Protein AF-A0A656JJF5-F1 (afdb_monomer)

Organism: NCBI:txid1194405

Secondary structure (DSSP, 8-state):
-HHHHHHHHHHHHHHHHHHHHHHTT---------STT--TTTT-GGGTEEEETTTEEEE---SSTTGGGG--HHHHHHHHHHS---EEEE-GGGGGGT--B-HHHH-EEETTTTEEEEE-BTTB-HHHHHHHHHHHT-EEEEE-B--TTSPPPS-GGGTEEE-SSEEEE-GGGBS-HHHHHHHHHHHHHTT-EEEE-

Sequence (197 aa):
MAAQALSEIARDEVTQAAGRLEAEGVRVHLFDDVGENNTPDSVFPNNWFSTHPGGHVAIYSMYSPNRRRERRADVIEMLKQEYRVQDVIDYSGLEQDELFLEGTGAMVFDHMSRVAYAARSNRADPIALERFSTHFNFEPMVFDTADEKGVPIYHTNVLMCVATEFALVGFGTFTKKARAEEVRMRLIESGRDVIDL

Radius of gyration: 17.72 Å; Cα contacts (8 Å, |Δi|>4): 314; chains: 1; bounding box: 46×39×45 Å

Mean predicted aligned error: 3.3 Å

Solvent-accessible surface area (backbone atoms only — not comparable to full-atom values): 10820 Å² total; per-residue (Å²): 109,71,69,55,56,50,52,52,51,54,51,52,51,54,52,51,52,48,54,52,42,42,74,73,69,41,90,76,85,88,79,90,79,92,65,87,76,66,39,91,66,46,87,51,56,46,30,43,34,53,80,46,86,87,24,35,34,42,35,33,8,47,64,54,76,50,58,56,67,46,67,54,67,68,60,55,51,48,45,52,72,80,41,75,57,72,45,77,50,73,41,47,73,36,48,82,75,76,37,13,34,21,32,53,35,13,30,38,59,39,80,88,79,31,34,35,38,26,29,42,30,80,26,21,31,70,69,47,45,46,56,49,17,65,76,70,67,32,47,70,46,76,45,56,36,31,48,99,85,68,47,53,44,52,40,20,47,84,45,35,48,64,61,90,60,36,29,44,34,38,59,84,33,40,76,44,68,70,58,41,48,54,54,52,50,53,45,42,76,69,64,26,50,78,42,77,100

pLDDT: mean 95.94, std 3.97, range [62.28, 98.75]

Structure (mmCIF, N/CA/C/O backbone):
data_AF-A0A656JJF5-F1
#
_entry.id   AF-A0A656JJF5-F1
#
loop_
_atom_site.group_PDB
_atom_site.id
_atom_site.type_symbol
_atom_site.label_atom_id
_atom_site.label_alt_id
_atom_site.label_comp_id
_atom_site.label_asym_id
_atom_site.label_entity_id
_atom_site.label_seq_id
_atom_site.pdbx_PDB_ins_code
_atom_site.Cartn_x
_atom_site.Cartn_y
_atom_site.Cartn_z
_atom_site.occupancy
_atom_site.B_iso_or_equiv
_atom_site.auth_seq_id
_atom_site.auth_comp_id
_atom_site.auth_asym_id
_atom_site.auth_atom_id
_atom_site.pdbx_PDB_model_num
ATOM 1 N N . MET A 1 1 ? 25.378 -21.527 -4.879 1.00 62.28 1 MET A N 1
ATOM 2 C CA . MET A 1 1 ? 24.609 -22.713 -5.323 1.00 62.28 1 MET A CA 1
ATOM 3 C C . MET A 1 1 ? 23.244 -22.786 -4.643 1.00 62.28 1 MET A C 1
ATOM 5 O O . MET A 1 1 ? 22.267 -22.629 -5.351 1.00 62.28 1 MET A O 1
ATOM 9 N N . ALA A 1 2 ? 23.136 -22.899 -3.310 1.00 80.31 2 ALA A N 1
ATOM 10 C CA . ALA A 1 2 ? 21.823 -22.955 -2.635 1.00 80.31 2 ALA A CA 1
ATOM 11 C C . ALA A 1 2 ? 20.949 -21.694 -2.826 1.00 80.31 2 ALA A C 1
ATOM 13 O O . ALA A 1 2 ? 19.779 -21.809 -3.166 1.00 80.31 2 ALA A O 1
ATOM 14 N N . ALA A 1 3 ? 21.526 -20.494 -2.681 1.00 81.12 3 ALA A N 1
ATOM 15 C CA . ALA A 1 3 ? 20.788 -19.237 -2.871 1.00 81.12 3 ALA A CA 1
ATOM 16 C C . ALA A 1 3 ? 20.295 -19.033 -4.317 1.00 81.12 3 ALA A C 1
ATOM 18 O O . ALA A 1 3 ? 19.221 -18.488 -4.530 1.00 81.12 3 ALA A O 1
ATOM 19 N N . GLN A 1 4 ? 21.060 -19.508 -5.305 1.00 83.75 4 GLN A N 1
ATOM 20 C CA . GLN A 1 4 ? 20.688 -19.405 -6.717 1.00 83.75 4 GLN A CA 1
ATOM 21 C C . GLN A 1 4 ? 19.534 -20.350 -7.056 1.00 83.75 4 GLN A C 1
ATOM 23 O O . GLN A 1 4 ? 18.559 -19.915 -7.652 1.00 83.75 4 GLN A O 1
ATOM 28 N N . ALA A 1 5 ? 19.593 -21.597 -6.579 1.00 90.06 5 ALA A N 1
ATOM 29 C CA . ALA A 1 5 ? 18.484 -22.537 -6.717 1.00 90.06 5 ALA A CA 1
ATOM 30 C C . ALA A 1 5 ? 17.201 -22.017 -6.037 1.00 90.06 5 ALA A C 1
ATOM 32 O O . ALA A 1 5 ? 16.116 -22.144 -6.591 1.00 90.06 5 ALA A O 1
ATOM 33 N N . LEU A 1 6 ? 17.314 -21.378 -4.864 1.00 92.56 6 LEU A N 1
ATOM 34 C CA . LEU A 1 6 ? 16.163 -20.762 -4.195 1.00 92.56 6 LEU A CA 1
ATOM 35 C C . LEU A 1 6 ? 15.584 -19.587 -5.000 1.00 92.56 6 LEU A C 1
ATOM 37 O O . LEU A 1 6 ? 14.369 -19.453 -5.097 1.00 92.56 6 LEU A O 1
ATOM 41 N N . SER A 1 7 ? 16.444 -18.763 -5.602 1.00 89.81 7 SER A N 1
ATOM 42 C CA . SER A 1 7 ? 16.019 -17.665 -6.476 1.00 89.81 7 SER A CA 1
ATOM 43 C C . SER A 1 7 ? 15.295 -18.163 -7.729 1.00 89.81 7 SER A C 1
ATOM 45 O O . SER A 1 7 ? 14.342 -17.526 -8.168 1.00 89.81 7 SER A O 1
ATOM 47 N N . GLU A 1 8 ? 15.734 -19.283 -8.307 1.00 92.12 8 GLU A N 1
ATOM 48 C CA . GLU A 1 8 ? 15.070 -19.911 -9.455 1.00 92.12 8 GLU A CA 1
ATOM 49 C C . GLU A 1 8 ? 13.672 -20.409 -9.075 1.00 92.12 8 GLU A C 1
ATOM 51 O O . GLU A 1 8 ? 12.712 -20.095 -9.773 1.00 92.12 8 GLU A O 1
ATOM 56 N N . ILE A 1 9 ? 13.536 -21.076 -7.923 1.00 95.94 9 ILE A N 1
ATOM 57 C CA . ILE A 1 9 ? 12.234 -21.526 -7.405 1.00 95.94 9 ILE A CA 1
ATOM 58 C C . ILE A 1 9 ? 11.291 -20.336 -7.187 1.00 95.94 9 ILE A C 1
ATOM 60 O O . ILE A 1 9 ? 10.163 -20.360 -7.670 1.00 95.94 9 ILE A O 1
ATOM 64 N N . ALA A 1 10 ? 11.755 -19.272 -6.524 1.00 93.44 10 ALA A N 1
ATOM 65 C CA . ALA A 1 10 ? 10.939 -18.082 -6.274 1.00 93.44 10 ALA A CA 1
ATOM 66 C C . ALA A 1 10 ? 10.474 -17.410 -7.579 1.00 93.44 10 ALA A C 1
ATOM 68 O O . ALA A 1 10 ? 9.322 -16.991 -7.704 1.00 93.44 10 ALA A O 1
ATOM 69 N N . ARG A 1 11 ? 11.349 -17.340 -8.590 1.00 93.19 11 ARG A N 1
ATOM 70 C CA . ARG A 1 11 ? 10.986 -16.821 -9.914 1.00 93.19 11 ARG A CA 1
ATOM 71 C C . ARG A 1 11 ? 9.929 -17.699 -10.587 1.00 93.19 11 ARG A C 1
ATOM 73 O O . ARG A 1 11 ? 8.982 -17.173 -11.177 1.00 93.19 11 ARG A O 1
ATOM 80 N N . ASP A 1 12 ? 10.072 -19.016 -10.500 1.00 95.56 12 ASP A N 1
ATOM 81 C CA . ASP A 1 12 ? 9.127 -19.959 -11.094 1.00 95.56 12 ASP A CA 1
ATOM 82 C C . ASP A 1 12 ? 7.753 -19.892 -10.396 1.00 95.56 12 ASP A C 1
ATOM 84 O O . ASP A 1 12 ? 6.727 -19.998 -11.070 1.00 95.56 12 ASP A O 1
ATOM 88 N N . GLU A 1 13 ? 7.704 -19.650 -9.081 1.00 96.88 13 GLU A N 1
ATOM 89 C CA . GLU A 1 13 ? 6.462 -19.411 -8.326 1.00 96.88 13 GLU A CA 1
ATOM 90 C C . GLU A 1 13 ? 5.732 -18.147 -8.805 1.00 96.88 13 GLU A C 1
ATOM 92 O O . GLU A 1 13 ? 4.533 -18.194 -9.093 1.00 96.88 13 GLU A O 1
ATOM 97 N N . VAL A 1 14 ? 6.451 -17.029 -8.961 1.00 95.88 14 VAL A N 1
ATOM 98 C CA . VAL A 1 14 ? 5.879 -15.769 -9.472 1.00 95.88 14 VAL A CA 1
ATOM 99 C C . VAL A 1 14 ? 5.401 -15.927 -10.916 1.00 95.88 14 VAL A C 1
ATOM 101 O O . VAL A 1 14 ? 4.307 -15.477 -11.258 1.00 95.88 14 VAL A O 1
ATOM 104 N N . THR A 1 15 ? 6.176 -16.619 -11.753 1.00 96.06 15 THR A N 1
ATOM 105 C CA . THR A 1 15 ? 5.814 -16.887 -13.155 1.00 96.06 15 THR A CA 1
ATOM 106 C C . THR A 1 15 ? 4.530 -17.712 -13.248 1.00 96.06 15 THR A C 1
ATOM 108 O O . THR A 1 15 ? 3.637 -17.404 -14.036 1.00 96.06 15 THR A O 1
ATOM 111 N N . GLN A 1 16 ? 4.395 -18.738 -12.405 1.00 97.88 16 GLN A N 1
ATOM 112 C CA . GLN A 1 16 ? 3.176 -19.543 -12.334 1.00 97.88 16 GLN A CA 1
ATOM 113 C C . GLN A 1 16 ? 1.980 -18.732 -11.826 1.00 97.88 16 GLN A C 1
ATOM 115 O O . GLN A 1 16 ? 0.883 -18.863 -12.371 1.00 97.88 16 GLN A O 1
ATOM 120 N N . ALA A 1 17 ? 2.168 -17.879 -10.815 1.00 97.62 17 ALA A N 1
ATOM 121 C CA . ALA A 1 17 ? 1.111 -17.000 -10.321 1.00 97.62 17 ALA A CA 1
ATOM 122 C C . ALA A 1 17 ? 0.620 -16.031 -11.411 1.00 97.62 17 ALA A C 1
ATOM 124 O O . ALA A 1 17 ? -0.588 -15.892 -11.599 1.00 97.62 17 ALA A O 1
ATOM 125 N N . ALA A 1 18 ? 1.539 -15.432 -12.174 1.00 97.50 18 ALA A N 1
ATOM 126 C CA . ALA A 1 18 ? 1.214 -14.579 -13.313 1.00 97.50 18 ALA A CA 1
ATOM 127 C C . 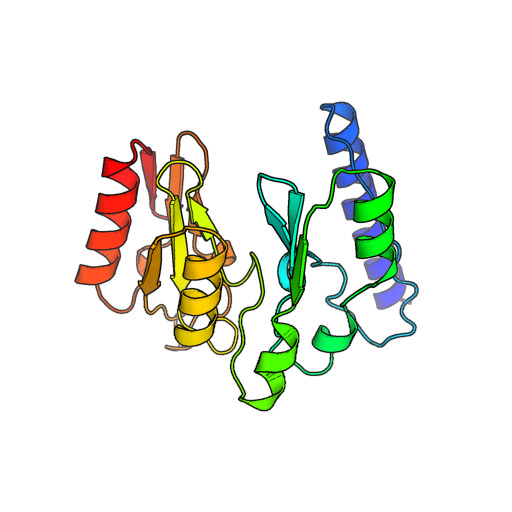ALA A 1 18 ? 0.409 -15.332 -14.381 1.00 97.50 18 ALA A C 1
ATOM 129 O O . ALA A 1 18 ? -0.679 -14.889 -14.738 1.00 97.50 18 ALA A O 1
ATOM 130 N N . GLY A 1 19 ? 0.873 -16.513 -14.805 1.00 98.31 19 GLY A N 1
ATOM 131 C CA . GLY A 1 19 ? 0.161 -17.321 -15.799 1.00 98.31 19 GLY A CA 1
ATOM 132 C C . GLY A 1 19 ? -1.242 -17.744 -15.344 1.00 98.31 19 GLY A C 1
ATOM 133 O O . GLY A 1 19 ? -2.165 -17.816 -16.154 1.00 98.31 19 GLY A O 1
ATOM 134 N N . ARG A 1 20 ? -1.445 -17.975 -14.038 1.00 98.38 20 ARG A N 1
ATOM 135 C CA . ARG A 1 20 ? -2.782 -18.238 -13.481 1.00 98.38 20 ARG A CA 1
ATOM 136 C C . ARG A 1 20 ? -3.684 -17.009 -13.531 1.00 98.38 20 ARG A C 1
ATOM 138 O O . ARG A 1 20 ? -4.844 -17.149 -13.890 1.00 98.38 20 ARG A O 1
ATOM 145 N N . LEU A 1 21 ? -3.172 -15.826 -13.194 1.00 98.31 21 LEU A N 1
ATOM 146 C CA . LEU A 1 21 ? -3.937 -14.579 -13.295 1.00 98.31 21 LEU A CA 1
ATOM 147 C C . LEU A 1 21 ? -4.334 -14.285 -14.750 1.00 98.31 21 LEU A C 1
ATOM 149 O O . LEU A 1 21 ? -5.486 -13.943 -15.014 1.00 98.31 21 LEU A O 1
ATOM 153 N N . GLU A 1 22 ? -3.416 -14.486 -15.696 1.00 98.31 22 GLU A N 1
ATOM 154 C CA . GLU A 1 22 ? -3.688 -14.335 -17.130 1.00 98.31 22 GLU A CA 1
ATOM 155 C C . GLU A 1 22 ? -4.753 -15.312 -17.633 1.00 98.31 22 GLU A C 1
ATOM 157 O O . GLU A 1 22 ? -5.632 -14.919 -18.401 1.00 98.31 22 GLU A O 1
ATOM 162 N N . ALA A 1 23 ? -4.727 -16.564 -17.164 1.00 98.31 23 ALA A N 1
ATOM 163 C CA . ALA A 1 23 ? -5.743 -17.561 -17.497 1.00 98.31 23 ALA A CA 1
ATOM 164 C C . ALA A 1 23 ? -7.153 -17.173 -17.008 1.00 98.31 23 ALA A C 1
ATOM 166 O O . ALA A 1 23 ? -8.137 -17.530 -17.653 1.00 98.31 23 ALA A O 1
ATOM 167 N N . GLU A 1 24 ? -7.250 -16.400 -15.923 1.00 98.25 24 GLU A N 1
ATOM 168 C CA . GLU A 1 24 ? -8.504 -15.824 -15.410 1.00 98.25 24 GLU A CA 1
ATOM 169 C C . GLU A 1 24 ? -8.876 -14.486 -16.091 1.00 98.25 24 GLU A C 1
ATOM 171 O O . GLU A 1 24 ? -9.819 -13.806 -15.687 1.00 98.25 24 GLU A O 1
ATOM 176 N N . GLY A 1 25 ? -8.148 -14.082 -17.140 1.00 98.06 25 GLY A N 1
ATOM 177 C CA . GLY A 1 25 ? -8.429 -12.880 -17.929 1.00 98.06 25 GLY A CA 1
ATOM 178 C C . GLY A 1 25 ? -7.832 -11.586 -17.372 1.00 98.06 25 GLY A C 1
ATOM 179 O O . GLY A 1 25 ? -8.145 -10.502 -17.874 1.00 98.06 25 GLY A O 1
ATOM 180 N N . VAL A 1 26 ? -6.964 -11.663 -16.360 1.00 98.06 26 VAL A N 1
ATOM 181 C CA . VAL A 1 26 ? -6.240 -10.498 -15.834 1.00 98.06 26 VAL A CA 1
ATOM 182 C C . VAL A 1 26 ? -5.034 -10.209 -16.724 1.00 98.06 26 VAL A C 1
ATOM 184 O O . VAL A 1 26 ? -4.172 -11.059 -16.907 1.00 98.06 26 VAL A O 1
ATOM 187 N N . ARG A 1 27 ? -4.918 -8.987 -17.255 1.00 97.31 27 ARG A N 1
ATOM 188 C CA . ARG A 1 27 ? -3.699 -8.575 -17.968 1.00 97.31 27 ARG A CA 1
ATOM 189 C C . ARG A 1 27 ? -2.557 -8.387 -16.969 1.00 97.31 27 ARG A C 1
ATOM 191 O O . ARG A 1 27 ? -2.638 -7.498 -16.122 1.00 97.31 27 ARG A O 1
ATOM 198 N N . VAL A 1 28 ? -1.498 -9.181 -17.100 1.00 97.50 28 VAL A N 1
ATOM 199 C CA . VAL A 1 28 ? -0.304 -9.102 -16.252 1.00 97.50 28 VAL A CA 1
ATOM 200 C C . VAL A 1 28 ? 0.855 -8.489 -17.038 1.00 97.50 28 VAL A C 1
ATOM 202 O O . VAL A 1 28 ? 1.035 -8.759 -18.221 1.00 97.50 28 VAL A O 1
ATOM 205 N N . HIS A 1 29 ? 1.642 -7.645 -16.371 1.00 96.50 29 HIS A N 1
ATOM 206 C CA . HIS A 1 29 ? 2.910 -7.132 -16.887 1.00 96.50 29 HIS A CA 1
ATOM 207 C C . HIS A 1 29 ? 4.018 -7.556 -15.930 1.00 96.50 29 HIS A C 1
ATOM 209 O O . HIS A 1 29 ? 4.043 -7.105 -14.784 1.00 96.50 29 HIS A O 1
ATOM 215 N N . LEU A 1 30 ? 4.907 -8.437 -16.385 1.00 94.94 30 LEU A N 1
ATOM 216 C CA . LEU A 1 30 ? 6.079 -8.861 -15.624 1.00 94.94 30 LEU A CA 1
ATOM 217 C C . LEU A 1 30 ? 7.304 -8.052 -16.043 1.00 94.94 30 LEU A C 1
ATOM 219 O O . LEU A 1 30 ? 7.554 -7.847 -17.230 1.00 94.94 30 LEU A O 1
ATOM 223 N N . PHE A 1 31 ? 8.073 -7.620 -15.048 1.00 93.69 31 PHE A N 1
ATOM 224 C CA . PHE A 1 31 ? 9.312 -6.879 -15.230 1.00 93.69 31 PHE A CA 1
ATOM 225 C C . PHE A 1 31 ? 10.432 -7.615 -14.508 1.00 93.69 31 PHE A C 1
ATOM 227 O O . PHE A 1 31 ? 10.410 -7.717 -13.282 1.00 93.69 31 PHE A O 1
ATOM 234 N N . ASP A 1 32 ? 11.423 -8.091 -15.253 1.00 90.88 32 ASP A N 1
ATOM 235 C CA . ASP A 1 32 ? 12.584 -8.744 -14.656 1.00 90.88 32 ASP A CA 1
ATOM 236 C C . ASP A 1 32 ? 13.506 -7.714 -13.987 1.00 90.88 32 ASP A C 1
ATOM 238 O O . ASP A 1 32 ? 13.774 -6.642 -14.542 1.00 90.88 32 ASP A O 1
ATOM 242 N N . ASP A 1 33 ? 14.004 -8.045 -12.794 1.00 89.44 33 ASP A N 1
ATOM 243 C CA . ASP A 1 33 ? 15.156 -7.394 -12.166 1.00 89.44 33 ASP A CA 1
ATOM 244 C C . ASP A 1 33 ? 16.356 -8.340 -12.279 1.00 89.44 33 ASP A C 1
ATOM 246 O O . ASP A 1 33 ? 16.348 -9.452 -11.752 1.00 89.44 33 ASP A O 1
ATOM 250 N N . VAL A 1 34 ? 17.391 -7.900 -12.993 1.00 84.94 34 VAL A N 1
ATOM 251 C CA . VAL A 1 34 ? 18.614 -8.682 -13.228 1.00 84.94 34 VAL A CA 1
ATOM 252 C C . VAL A 1 34 ? 19.643 -8.546 -12.094 1.00 84.94 34 VAL A C 1
ATOM 254 O O . VAL A 1 34 ? 20.734 -9.105 -12.179 1.00 84.94 34 VAL A O 1
ATOM 257 N N . GLY A 1 35 ? 19.304 -7.835 -11.011 1.00 83.94 35 GLY A N 1
ATOM 258 C CA . GLY A 1 35 ? 20.077 -7.777 -9.767 1.00 83.94 35 GLY A CA 1
ATOM 259 C C . GLY A 1 35 ? 21.178 -6.712 -9.727 1.00 83.94 35 GLY A C 1
ATOM 260 O O . GLY A 1 35 ? 21.938 -6.649 -8.761 1.00 83.94 35 GLY A O 1
ATOM 261 N N . GLU A 1 36 ? 21.269 -5.849 -10.739 1.00 84.75 36 GLU A N 1
ATOM 262 C CA . GLU A 1 36 ? 22.352 -4.862 -10.881 1.00 84.75 36 GLU A CA 1
ATOM 263 C C . GLU A 1 36 ? 22.280 -3.714 -9.855 1.00 84.75 36 GLU A C 1
ATOM 265 O O . GLU A 1 36 ? 23.302 -3.122 -9.508 1.00 84.75 36 GLU A O 1
ATOM 270 N N . ASN A 1 37 ? 21.092 -3.423 -9.314 1.00 84.69 37 ASN A N 1
ATOM 271 C CA . ASN A 1 37 ? 20.848 -2.247 -8.466 1.00 84.69 37 ASN A CA 1
ATOM 272 C C . ASN A 1 37 ? 20.925 -2.516 -6.952 1.00 84.69 37 ASN A C 1
ATOM 274 O O . ASN A 1 37 ? 20.736 -1.594 -6.141 1.00 84.69 37 ASN A O 1
ATOM 278 N N . ASN A 1 38 ? 21.229 -3.760 -6.554 1.00 89.81 38 ASN A N 1
ATOM 279 C CA . ASN A 1 38 ? 21.206 -4.214 -5.160 1.00 89.81 38 ASN A CA 1
ATOM 280 C C . ASN A 1 38 ? 19.873 -3.846 -4.471 1.00 89.81 38 ASN A C 1
ATOM 282 O O . ASN A 1 38 ? 19.840 -3.135 -3.456 1.00 89.81 38 ASN A O 1
ATOM 286 N N . THR A 1 39 ? 18.780 -4.277 -5.102 1.00 92.75 39 THR A N 1
ATOM 287 C CA . THR A 1 39 ? 17.375 -4.012 -4.757 1.00 92.75 39 THR A CA 1
ATOM 288 C C . THR A 1 39 ? 16.618 -5.332 -4.574 1.00 92.75 39 THR A C 1
ATOM 290 O O . THR A 1 39 ? 15.749 -5.652 -5.374 1.00 92.75 39 THR A O 1
ATOM 293 N N . PRO A 1 40 ? 16.946 -6.141 -3.549 1.00 91.31 40 PRO A N 1
ATOM 294 C CA . PRO A 1 40 ? 16.353 -7.473 -3.385 1.00 91.31 40 PRO A CA 1
ATOM 295 C C . PRO A 1 40 ? 14.830 -7.447 -3.166 1.00 91.31 40 PRO A C 1
ATOM 297 O O . PRO A 1 40 ? 14.162 -8.433 -3.455 1.00 91.31 40 PRO A O 1
ATOM 300 N N . ASP A 1 41 ? 14.281 -6.323 -2.691 1.00 93.69 41 ASP A N 1
ATOM 301 C CA . ASP A 1 41 ? 12.848 -6.135 -2.438 1.00 93.69 41 ASP A CA 1
ATOM 302 C C . ASP A 1 41 ? 12.096 -5.507 -3.638 1.00 93.69 41 ASP A C 1
ATOM 304 O O . ASP A 1 41 ? 10.911 -5.190 -3.524 1.00 93.69 41 ASP A O 1
ATOM 308 N N . SER A 1 42 ? 12.743 -5.350 -4.807 1.00 93.81 42 SER A N 1
ATOM 309 C CA . SER A 1 42 ? 12.131 -4.782 -6.029 1.00 93.81 42 SER A CA 1
ATOM 310 C C . SER A 1 42 ? 10.949 -5.594 -6.565 1.00 93.81 42 SER A C 1
ATOM 312 O O . SER A 1 42 ? 10.106 -5.064 -7.290 1.00 93.81 42 SER A O 1
ATOM 314 N N . VAL A 1 43 ? 10.850 -6.859 -6.151 1.00 93.69 43 VAL A N 1
ATOM 315 C CA . VAL A 1 43 ? 9.722 -7.760 -6.420 1.00 93.69 43 VAL A CA 1
ATOM 316 C C . VAL A 1 43 ? 8.404 -7.289 -5.786 1.00 93.69 43 VAL A C 1
ATOM 318 O O . VAL A 1 43 ? 7.350 -7.822 -6.126 1.00 93.69 43 VAL A O 1
ATOM 321 N N . PHE A 1 44 ? 8.436 -6.275 -4.909 1.00 95.44 44 PHE A N 1
ATOM 322 C CA . PHE A 1 44 ? 7.269 -5.641 -4.284 1.00 95.44 44 PHE A CA 1
ATOM 323 C C . PHE A 1 44 ? 7.016 -4.224 -4.840 1.00 95.44 44 PHE A C 1
ATOM 325 O O . PHE A 1 44 ? 7.186 -3.223 -4.130 1.00 95.44 44 PHE A O 1
ATOM 332 N N . PRO A 1 45 ? 6.579 -4.092 -6.112 1.00 95.62 45 PRO A N 1
ATOM 333 C CA . PRO A 1 45 ? 6.369 -2.791 -6.755 1.00 95.62 45 PRO A CA 1
ATOM 334 C C . PRO A 1 45 ? 5.311 -1.931 -6.055 1.00 95.62 45 PRO A C 1
ATOM 336 O O . PRO A 1 45 ? 5.344 -0.701 -6.113 1.00 95.62 45 PRO A O 1
ATOM 339 N N . ASN A 1 46 ? 4.394 -2.589 -5.347 1.00 96.38 46 ASN A N 1
ATOM 340 C CA . ASN A 1 46 ? 3.284 -1.991 -4.621 1.00 96.38 46 ASN A CA 1
ATOM 341 C C . ASN A 1 46 ? 3.733 -1.001 -3.528 1.00 96.38 46 ASN A C 1
ATOM 343 O O . ASN A 1 46 ? 2.939 -0.179 -3.068 1.00 96.38 46 ASN A O 1
ATOM 347 N N . ASN A 1 47 ? 4.999 -1.065 -3.103 1.00 97.31 47 ASN A N 1
ATOM 348 C CA . ASN A 1 47 ? 5.534 -0.129 -2.128 1.00 97.31 47 ASN A CA 1
ATOM 349 C C . ASN A 1 47 ? 5.968 1.211 -2.725 1.00 97.31 47 ASN A C 1
ATOM 351 O O . ASN A 1 47 ? 5.897 2.215 -2.024 1.00 97.31 47 ASN A O 1
ATOM 355 N N . TRP A 1 48 ? 6.415 1.249 -3.984 1.00 97.81 48 TRP A N 1
ATOM 356 C CA . TRP A 1 48 ? 6.998 2.465 -4.557 1.00 97.81 48 TRP A CA 1
ATOM 357 C C . TRP A 1 48 ? 6.084 3.177 -5.556 1.00 97.81 48 TRP A C 1
ATOM 359 O O . TRP A 1 48 ? 6.285 4.372 -5.780 1.00 97.81 48 TRP A O 1
ATOM 369 N N . PHE A 1 49 ? 5.050 2.518 -6.095 1.00 98.44 49 PHE A N 1
ATOM 370 C CA . PHE A 1 49 ? 3.980 3.202 -6.828 1.00 98.44 49 PHE A CA 1
ATOM 371 C C . PHE A 1 49 ? 2.601 2.560 -6.661 1.00 98.44 49 PHE A C 1
ATOM 373 O O . PHE A 1 49 ? 2.458 1.426 -6.209 1.00 98.44 49 PHE A O 1
ATOM 380 N N . SER A 1 50 ? 1.567 3.300 -7.057 1.00 98.00 50 SER A N 1
ATOM 381 C CA . SER A 1 50 ? 0.211 2.779 -7.236 1.00 98.00 50 SER A CA 1
ATOM 382 C C . SER A 1 50 ? -0.515 3.508 -8.367 1.00 98.00 50 SER A C 1
ATOM 384 O O . SER A 1 50 ? -0.104 4.589 -8.798 1.00 98.00 50 SER A O 1
ATOM 386 N N . THR A 1 51 ? -1.598 2.908 -8.860 1.00 97.12 51 THR A N 1
ATOM 387 C CA . THR A 1 51 ? -2.457 3.482 -9.904 1.00 97.12 51 THR A CA 1
ATOM 388 C C . THR A 1 51 ? -3.848 3.759 -9.345 1.00 97.12 51 THR A C 1
ATOM 390 O O . THR A 1 51 ? -4.335 3.032 -8.479 1.00 97.12 51 THR A O 1
ATOM 393 N N . HIS A 1 52 ? -4.483 4.827 -9.826 1.00 96.38 52 HIS A N 1
ATOM 394 C CA . HIS A 1 52 ? -5.761 5.325 -9.319 1.00 96.38 52 HIS A CA 1
ATOM 395 C C . HIS A 1 52 ? -6.733 5.669 -10.457 1.00 96.38 52 HIS A C 1
ATOM 397 O O . HIS A 1 52 ? -6.298 5.981 -11.575 1.00 96.38 52 HIS A O 1
ATOM 403 N N . PRO A 1 53 ? -8.057 5.649 -10.191 1.00 93.56 53 PRO A N 1
ATOM 404 C CA . PRO A 1 53 ? -9.073 6.042 -11.167 1.00 93.56 53 PRO A CA 1
ATOM 405 C C . PRO A 1 53 ? -8.791 7.416 -11.777 1.00 93.56 53 PRO A C 1
ATOM 407 O O . PRO A 1 53 ? -8.260 8.290 -11.104 1.00 93.56 53 PRO A O 1
ATOM 410 N N . GLY A 1 54 ? -9.165 7.620 -13.041 1.00 93.31 54 GLY A N 1
ATOM 411 C CA . GLY A 1 54 ? -8.890 8.875 -13.755 1.00 93.31 54 GLY A CA 1
ATOM 412 C C . GLY A 1 54 ? -7.505 8.943 -14.406 1.00 93.31 54 GLY A C 1
ATOM 413 O O . GLY A 1 54 ? -7.205 9.928 -15.070 1.00 93.31 54 GLY A O 1
ATOM 414 N N . GLY A 1 55 ? -6.693 7.885 -14.289 1.00 96.44 55 GLY A N 1
ATOM 415 C CA . GLY A 1 55 ? -5.369 7.824 -14.909 1.00 96.44 55 GLY A CA 1
ATOM 416 C C . GLY A 1 55 ? -4.279 8.470 -14.060 1.00 96.44 55 GLY A C 1
ATOM 417 O O . GLY A 1 55 ? -3.305 8.977 -14.609 1.00 96.44 55 GLY A O 1
ATOM 418 N N . HIS A 1 56 ? -4.439 8.492 -12.739 1.00 97.62 56 HIS A N 1
ATOM 419 C CA . HIS A 1 56 ? -3.435 9.053 -11.841 1.00 97.62 56 HIS A CA 1
ATOM 420 C C . HIS A 1 56 ? -2.484 7.961 -11.351 1.00 97.62 56 HIS A C 1
ATOM 422 O O . HIS A 1 56 ? -2.912 6.867 -10.980 1.00 97.62 56 HIS A O 1
ATOM 428 N N . VAL A 1 57 ? -1.194 8.271 -11.320 1.00 98.50 57 VAL A N 1
ATOM 429 C CA . VAL A 1 57 ? -0.151 7.412 -10.755 1.00 98.50 57 VAL A CA 1
ATOM 430 C C . VAL A 1 57 ? 0.490 8.140 -9.582 1.00 98.50 57 VAL A C 1
ATOM 432 O O . VAL A 1 57 ? 0.805 9.321 -9.691 1.00 98.50 57 VAL A O 1
ATOM 435 N N . ALA A 1 58 ? 0.688 7.447 -8.464 1.00 98.50 58 ALA A N 1
ATOM 436 C CA . ALA A 1 58 ? 1.446 7.961 -7.327 1.00 98.50 58 ALA A CA 1
ATOM 437 C C . ALA A 1 58 ? 2.801 7.258 -7.258 1.00 98.50 58 ALA A C 1
ATOM 439 O O . ALA A 1 58 ? 2.835 6.032 -7.320 1.00 98.50 58 ALA A O 1
ATOM 440 N N . ILE A 1 59 ? 3.888 8.011 -7.089 1.00 98.75 59 ILE A N 1
ATOM 441 C CA . ILE A 1 59 ? 5.222 7.495 -6.747 1.00 98.75 59 ILE A CA 1
ATOM 442 C C . ILE A 1 59 ? 5.519 7.877 -5.301 1.00 98.75 59 ILE A C 1
ATOM 444 O O . ILE A 1 59 ? 5.255 9.001 -4.884 1.00 98.75 59 ILE A O 1
ATOM 448 N N . TYR A 1 60 ? 6.057 6.945 -4.527 1.00 98.62 60 TYR A N 1
ATOM 449 C CA . TYR A 1 60 ? 6.098 7.034 -3.073 1.00 98.62 60 TYR A CA 1
ATOM 450 C C . TYR A 1 60 ? 7.498 7.273 -2.498 1.00 98.62 60 TYR A C 1
ATOM 452 O O . TYR A 1 60 ? 8.507 6.828 -3.060 1.00 98.62 60 TYR A O 1
ATOM 460 N N . SER A 1 61 ? 7.547 7.951 -1.345 1.00 98.44 61 SER A N 1
ATOM 461 C CA . SER A 1 61 ? 8.753 8.086 -0.527 1.00 98.44 61 SER A CA 1
ATOM 462 C C . SER A 1 61 ? 9.021 6.810 0.271 1.00 98.44 61 SER A C 1
ATOM 464 O O . SER A 1 61 ? 8.152 6.308 0.985 1.00 98.44 61 SER A O 1
ATOM 466 N N . MET A 1 62 ? 10.251 6.302 0.174 1.00 97.94 62 MET A N 1
ATOM 467 C CA . MET A 1 62 ? 10.664 5.024 0.760 1.00 97.94 62 MET A CA 1
ATOM 468 C C . MET A 1 62 ? 11.645 5.248 1.911 1.00 97.94 62 MET A C 1
ATOM 470 O O . MET A 1 62 ? 12.665 5.927 1.750 1.00 97.94 62 MET A O 1
ATOM 474 N N . TYR A 1 63 ? 11.379 4.642 3.070 1.00 97.75 63 TYR A N 1
ATOM 475 C CA . TYR A 1 63 ? 12.209 4.830 4.269 1.00 97.75 63 TYR A CA 1
ATOM 476 C C . TYR A 1 63 ? 13.631 4.308 4.044 1.00 97.75 63 TYR A C 1
ATOM 478 O O . TYR A 1 63 ? 14.612 5.041 4.187 1.00 97.75 63 TYR A O 1
ATOM 486 N N . SER A 1 64 ? 13.744 3.050 3.613 1.00 96.25 64 SER A N 1
ATOM 487 C CA . SER A 1 64 ? 15.032 2.390 3.405 1.00 96.25 64 SER A CA 1
ATOM 488 C C . SER A 1 64 ? 15.759 2.910 2.156 1.00 96.25 64 SER A C 1
ATOM 490 O O . SER A 1 64 ? 15.200 2.843 1.059 1.00 96.25 64 SER A O 1
ATOM 492 N N . PRO A 1 65 ? 17.036 3.327 2.266 1.00 95.31 65 PRO A N 1
ATOM 493 C CA . PRO A 1 65 ? 17.790 3.859 1.130 1.00 95.31 65 PRO A CA 1
ATOM 494 C C . PRO A 1 65 ? 17.976 2.894 -0.048 1.00 95.31 65 PRO A C 1
ATOM 496 O O . PRO A 1 65 ? 18.044 3.342 -1.189 1.00 95.31 65 PRO A O 1
ATOM 499 N N . ASN A 1 66 ? 18.073 1.579 0.193 1.00 94.62 66 ASN A N 1
ATOM 500 C CA . ASN A 1 66 ? 18.147 0.597 -0.895 1.00 94.62 66 ASN A CA 1
ATOM 501 C C . ASN A 1 66 ? 16.845 0.552 -1.696 1.00 94.62 66 ASN A C 1
ATOM 503 O O . ASN A 1 66 ? 16.896 0.542 -2.922 1.00 94.62 66 ASN A O 1
ATOM 507 N N . ARG A 1 67 ? 15.701 0.633 -1.011 1.00 96.06 67 ARG A N 1
ATOM 508 C CA . ARG A 1 67 ? 14.383 0.560 -1.639 1.00 96.06 67 ARG A CA 1
ATOM 509 C C . ARG A 1 67 ? 14.041 1.763 -2.511 1.00 96.06 67 ARG A C 1
ATOM 511 O O . ARG A 1 67 ? 13.302 1.647 -3.477 1.00 96.06 67 ARG A O 1
ATOM 518 N N . ARG A 1 68 ? 14.655 2.919 -2.254 1.00 96.50 68 ARG A N 1
ATOM 519 C CA . ARG A 1 68 ? 14.539 4.111 -3.117 1.00 96.50 68 ARG A CA 1
ATOM 520 C C . ARG A 1 68 ? 15.013 3.855 -4.552 1.00 96.50 68 ARG A C 1
ATOM 522 O O . ARG A 1 68 ? 14.521 4.498 -5.475 1.00 96.50 68 ARG A O 1
ATOM 529 N N . ARG A 1 69 ? 15.950 2.914 -4.740 1.00 95.38 69 ARG A N 1
ATOM 530 C CA . ARG A 1 69 ? 16.463 2.502 -6.058 1.00 95.38 69 ARG A CA 1
ATOM 531 C C . ARG A 1 69 ? 15.551 1.511 -6.789 1.00 95.38 69 ARG A C 1
ATOM 533 O O . ARG A 1 69 ? 15.815 1.219 -7.945 1.00 95.38 69 ARG A O 1
ATOM 540 N N . GLU A 1 70 ? 14.493 1.011 -6.145 1.00 96.31 70 GLU A N 1
ATOM 541 C CA . GLU A 1 70 ? 13.507 0.112 -6.773 1.00 96.31 70 GLU A CA 1
ATOM 542 C C . GLU A 1 70 ? 12.590 0.849 -7.755 1.00 96.31 70 GLU A C 1
ATOM 544 O O . GLU A 1 70 ? 11.958 0.215 -8.598 1.00 96.31 70 GLU A O 1
ATOM 549 N N . ARG A 1 71 ? 12.507 2.184 -7.658 1.00 96.31 71 ARG A N 1
ATOM 550 C CA . ARG A 1 71 ? 11.683 3.004 -8.548 1.00 96.31 71 ARG A CA 1
ATOM 551 C C . ARG A 1 71 ? 12.168 2.881 -9.986 1.00 96.31 71 ARG A C 1
ATOM 553 O O . ARG A 1 71 ? 13.290 3.264 -10.316 1.00 96.31 71 ARG A O 1
ATOM 560 N N . ARG A 1 72 ? 11.282 2.387 -10.846 1.00 95.81 72 ARG A N 1
ATOM 561 C CA . ARG A 1 72 ? 11.578 2.046 -12.236 1.00 95.81 72 ARG A CA 1
ATOM 562 C C . ARG A 1 72 ? 10.839 2.960 -13.201 1.00 95.81 72 ARG A C 1
ATOM 564 O O . ARG A 1 72 ? 9.618 2.901 -13.324 1.00 95.81 72 ARG A O 1
ATOM 571 N N . ALA A 1 73 ? 11.593 3.810 -13.896 1.00 95.75 73 ALA A N 1
ATOM 572 C CA . ALA A 1 73 ? 11.032 4.740 -14.873 1.00 95.75 73 ALA A CA 1
ATOM 573 C C . ALA A 1 73 ? 10.401 4.011 -16.069 1.00 95.75 73 ALA A C 1
ATOM 575 O O . ALA A 1 73 ? 9.364 4.438 -16.561 1.00 95.75 73 ALA A O 1
ATOM 576 N N . ASP A 1 74 ? 10.975 2.887 -16.495 1.00 96.62 74 ASP A N 1
ATOM 577 C CA . ASP A 1 74 ? 10.463 2.076 -17.602 1.00 96.62 74 ASP A CA 1
ATOM 578 C C . ASP A 1 74 ? 9.065 1.501 -17.322 1.00 96.62 74 ASP A C 1
ATOM 580 O O . ASP A 1 74 ? 8.231 1.463 -18.225 1.00 96.62 74 ASP A O 1
ATOM 584 N N . VAL A 1 75 ? 8.760 1.157 -16.066 1.00 97.31 75 VAL A N 1
ATOM 585 C CA . VAL A 1 75 ? 7.404 0.758 -15.646 1.00 97.31 75 VAL A CA 1
ATOM 586 C C . VAL A 1 75 ? 6.420 1.919 -15.820 1.00 97.31 75 VAL A C 1
ATOM 588 O O . VAL A 1 75 ? 5.328 1.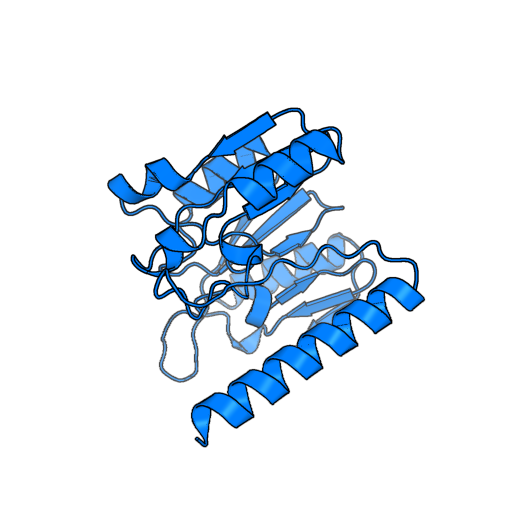733 -16.355 1.00 97.31 75 VAL A O 1
ATOM 591 N N . ILE A 1 76 ? 6.802 3.132 -15.412 1.00 98.06 76 ILE A N 1
ATOM 592 C CA . ILE A 1 76 ? 5.947 4.321 -15.535 1.00 98.06 76 ILE A CA 1
ATOM 593 C C . ILE A 1 76 ? 5.757 4.726 -17.003 1.00 98.06 76 ILE A C 1
ATOM 595 O O . ILE A 1 76 ? 4.651 5.096 -17.398 1.00 98.06 76 ILE A O 1
ATOM 599 N N . GLU A 1 77 ? 6.800 4.629 -17.826 1.00 97.94 77 GLU A N 1
ATOM 600 C CA . GLU A 1 77 ? 6.702 4.899 -19.262 1.00 97.94 77 GLU A CA 1
ATOM 601 C C . GLU A 1 77 ? 5.830 3.865 -19.983 1.00 97.94 77 GLU A C 1
ATOM 603 O O . GLU A 1 77 ? 4.999 4.255 -20.802 1.00 97.94 77 GLU A O 1
ATOM 608 N N . MET A 1 78 ? 5.924 2.579 -19.624 1.00 98.00 78 MET A N 1
ATOM 609 C CA . MET A 1 78 ? 4.991 1.557 -20.114 1.00 98.00 78 MET A CA 1
ATOM 610 C C . MET A 1 78 ? 3.549 1.936 -19.768 1.00 98.00 78 MET A C 1
ATOM 612 O O . MET A 1 78 ? 2.692 1.948 -20.651 1.00 98.00 78 MET A O 1
ATOM 616 N N . LEU A 1 79 ? 3.277 2.327 -18.514 1.00 97.88 79 LEU A N 1
ATOM 617 C CA . LEU A 1 79 ? 1.930 2.729 -18.103 1.00 97.88 79 LEU A CA 1
ATOM 618 C C . LEU A 1 79 ? 1.396 3.897 -18.942 1.00 97.88 79 LEU A C 1
ATOM 620 O O . LEU A 1 79 ? 0.233 3.874 -19.333 1.00 97.88 79 LEU A O 1
ATOM 624 N N . LYS A 1 80 ? 2.232 4.894 -19.255 1.00 97.50 80 LYS A N 1
ATOM 625 C CA . LYS A 1 80 ? 1.854 6.034 -20.110 1.00 97.50 80 LYS A CA 1
ATOM 626 C C . LYS A 1 80 ? 1.582 5.640 -21.564 1.00 97.50 80 LYS A C 1
ATOM 628 O O . LYS A 1 80 ? 0.780 6.300 -22.219 1.00 97.50 80 LYS A O 1
ATOM 633 N N . GLN A 1 81 ? 2.276 4.628 -22.080 1.00 97.44 81 GLN A N 1
ATOM 634 C CA . GLN A 1 81 ? 2.139 4.169 -23.465 1.00 97.44 81 GLN A CA 1
ATOM 635 C C . GLN A 1 81 ? 0.924 3.253 -23.648 1.00 97.44 81 GLN A C 1
ATOM 637 O O . GLN A 1 81 ? 0.170 3.412 -24.605 1.00 97.44 81 GLN A O 1
ATOM 642 N N . GLU A 1 82 ? 0.725 2.314 -22.723 1.00 97.25 82 GLU A N 1
ATOM 643 C CA . GLU A 1 82 ? -0.314 1.280 -22.806 1.00 97.25 82 GLU A CA 1
ATOM 644 C C . GLU A 1 82 ? -1.657 1.729 -22.214 1.00 97.25 82 GLU A C 1
ATOM 646 O O . GLU A 1 82 ? -2.711 1.203 -22.580 1.00 97.25 82 GLU A O 1
ATOM 651 N N . TYR A 1 83 ? -1.641 2.701 -21.298 1.00 96.81 83 TYR A N 1
ATOM 652 C CA . TYR A 1 83 ? -2.824 3.182 -20.594 1.00 96.81 83 TYR A CA 1
ATOM 653 C C . TYR A 1 83 ? -2.943 4.702 -20.660 1.00 96.81 83 TYR A C 1
ATOM 655 O O . TYR A 1 83 ? -1.992 5.443 -20.899 1.00 96.81 83 TYR A O 1
ATOM 663 N N . ARG A 1 84 ? -4.151 5.199 -20.391 1.00 95.25 84 ARG A N 1
ATOM 664 C CA . ARG A 1 84 ? -4.407 6.636 -20.313 1.00 95.25 84 ARG A CA 1
ATOM 665 C C . ARG A 1 84 ? -3.958 7.187 -18.958 1.00 95.25 84 ARG A C 1
ATOM 667 O O . ARG A 1 84 ? -4.783 7.403 -18.074 1.00 95.25 84 ARG A O 1
ATOM 674 N N . VAL A 1 85 ? -2.661 7.439 -18.813 1.00 97.75 85 VAL A N 1
ATOM 675 C CA . VAL A 1 85 ? -2.117 8.201 -17.680 1.00 97.75 85 VAL A CA 1
ATOM 676 C C . VAL A 1 85 ? -2.368 9.691 -17.921 1.00 97.75 85 VAL A C 1
ATOM 678 O O . VAL A 1 85 ? -2.082 10.219 -18.993 1.00 97.75 85 VAL A O 1
ATOM 681 N N . GLN A 1 86 ? -2.988 10.363 -16.958 1.00 97.31 86 GLN A N 1
ATOM 682 C CA . GLN A 1 86 ? -3.253 11.803 -16.971 1.00 97.31 86 GLN A CA 1
ATOM 683 C C . GLN A 1 86 ? -2.241 12.566 -16.127 1.00 97.31 86 GLN A C 1
ATOM 685 O O . GLN A 1 86 ? -1.811 13.637 -16.540 1.00 97.31 86 GLN A O 1
ATOM 690 N N . ASP A 1 87 ? -1.860 12.016 -14.974 1.00 97.25 87 ASP A N 1
ATOM 691 C CA . ASP A 1 87 ? -0.927 12.672 -14.064 1.00 97.25 87 ASP A CA 1
ATOM 692 C C . ASP A 1 87 ? -0.072 11.656 -13.303 1.00 97.25 87 ASP A C 1
ATOM 694 O O . ASP A 1 87 ? -0.518 10.542 -13.009 1.00 97.25 87 ASP A O 1
ATOM 698 N N . VAL A 1 88 ? 1.154 12.060 -12.979 1.00 98.25 88 VAL A N 1
ATOM 699 C CA . VAL A 1 88 ? 2.088 11.307 -12.142 1.00 98.25 88 VAL A CA 1
ATOM 700 C C . VAL A 1 88 ? 2.496 12.206 -10.984 1.00 98.25 88 VAL A C 1
ATOM 702 O O . VAL A 1 88 ? 3.240 13.167 -11.161 1.00 98.25 88 VAL A O 1
ATOM 705 N N . ILE A 1 89 ? 2.018 11.871 -9.791 1.00 98.31 89 ILE A N 1
ATOM 706 C CA . ILE A 1 89 ? 2.286 12.618 -8.566 1.00 98.31 89 ILE A CA 1
ATOM 707 C C . ILE A 1 89 ? 3.431 11.928 -7.831 1.00 98.31 89 ILE A C 1
ATOM 709 O O . ILE A 1 89 ? 3.291 10.794 -7.371 1.00 98.31 89 ILE A O 1
ATOM 713 N N . ASP A 1 90 ? 4.565 12.613 -7.721 1.00 98.38 90 ASP A N 1
ATOM 714 C CA . ASP A 1 90 ? 5.778 12.071 -7.113 1.00 98.38 90 ASP A CA 1
ATOM 715 C C . ASP A 1 90 ? 5.997 12.615 -5.694 1.00 98.38 90 ASP A C 1
ATOM 717 O O . ASP A 1 90 ? 6.294 13.793 -5.488 1.00 98.38 90 ASP A O 1
ATOM 721 N N . TYR A 1 91 ? 5.857 11.734 -4.703 1.00 98.31 91 TYR A N 1
ATOM 722 C CA . TYR A 1 91 ? 6.106 12.010 -3.291 1.00 98.31 91 TYR A CA 1
ATOM 723 C C . TYR A 1 91 ? 7.537 11.675 -2.856 1.00 98.31 91 TYR A C 1
ATOM 725 O O . TYR A 1 91 ? 7.873 11.912 -1.699 1.00 98.31 91 TYR A O 1
ATOM 733 N N . SER A 1 92 ? 8.407 11.159 -3.729 1.00 97.88 92 SER A N 1
ATOM 734 C CA . SER A 1 92 ? 9.789 10.810 -3.362 1.00 97.88 92 SER A CA 1
ATOM 735 C C . SER A 1 92 ? 10.593 12.006 -2.838 1.00 97.88 92 SER A C 1
ATOM 737 O O . SER A 1 92 ? 11.487 11.832 -2.014 1.00 97.88 92 SER A O 1
ATOM 739 N N . GLY A 1 93 ? 10.221 13.236 -3.210 1.00 97.44 93 GLY A N 1
ATOM 740 C CA . GLY A 1 93 ? 10.805 14.460 -2.652 1.00 97.44 93 GLY A CA 1
ATOM 741 C C . GLY A 1 93 ? 10.639 14.604 -1.131 1.00 97.44 93 GLY A C 1
ATOM 742 O O . GLY A 1 93 ? 11.479 15.232 -0.492 1.00 97.44 93 GLY A O 1
ATOM 743 N N . LEU A 1 94 ? 9.620 13.968 -0.536 1.00 97.88 94 LEU A N 1
ATOM 744 C CA . LEU A 1 94 ? 9.385 13.960 0.914 1.00 97.88 94 LEU A CA 1
ATOM 745 C C . LEU A 1 94 ? 10.491 13.247 1.708 1.00 97.88 94 LEU A C 1
ATOM 747 O O . LEU A 1 94 ? 10.628 13.465 2.909 1.00 97.88 94 LEU A O 1
ATOM 751 N N . GLU A 1 95 ? 11.308 12.421 1.047 1.00 98.06 95 GLU A N 1
ATOM 752 C CA . GLU A 1 95 ? 12.418 11.699 1.679 1.00 98.06 95 GLU A CA 1
ATOM 753 C C . GLU A 1 95 ? 13.474 12.638 2.281 1.00 98.06 95 GLU A C 1
ATOM 755 O O . GLU A 1 95 ? 14.196 12.219 3.184 1.00 98.06 95 GLU A O 1
ATOM 760 N N . GLN A 1 96 ? 13.570 13.884 1.793 1.00 96.88 96 GLN A N 1
ATOM 761 C CA . GLN A 1 96 ? 14.488 14.904 2.321 1.00 96.88 96 GLN A CA 1
ATOM 762 C C . GLN A 1 96 ? 14.041 15.460 3.679 1.00 96.88 96 GLN A C 1
ATOM 764 O O . GLN A 1 96 ? 14.880 15.896 4.461 1.00 96.88 96 GLN A O 1
ATOM 769 N N . ASP A 1 97 ? 12.739 15.396 3.960 1.00 97.50 97 ASP A N 1
ATOM 770 C CA . ASP A 1 97 ? 12.128 15.832 5.219 1.00 97.50 97 ASP A CA 1
ATOM 771 C C . ASP A 1 97 ? 11.876 14.650 6.177 1.00 97.50 97 ASP A C 1
ATOM 773 O O . ASP A 1 97 ? 11.167 14.793 7.168 1.00 97.50 97 ASP A O 1
ATOM 777 N N . GLU A 1 98 ? 12.416 13.465 5.863 1.00 97.62 98 GLU A N 1
ATOM 778 C CA . GLU A 1 98 ? 12.194 12.210 6.599 1.00 97.62 98 GLU A CA 1
ATOM 779 C C . GLU A 1 98 ? 10.712 11.789 6.709 1.00 97.62 98 GLU A C 1
ATOM 781 O O . GLU A 1 98 ? 10.314 11.096 7.646 1.00 97.62 98 GLU A O 1
ATOM 786 N N . LEU A 1 99 ? 9.892 12.161 5.718 1.00 98.12 99 LEU A N 1
ATOM 787 C CA . LEU A 1 99 ? 8.479 11.787 5.630 1.00 98.12 99 LEU A CA 1
ATOM 788 C C . LEU A 1 99 ? 8.284 10.644 4.619 1.00 98.12 99 LEU A C 1
ATOM 790 O O . LEU A 1 99 ? 8.527 10.793 3.416 1.00 98.12 99 LEU A O 1
ATOM 794 N N . PHE A 1 100 ? 7.804 9.494 5.094 1.00 98.38 100 PHE A N 1
ATOM 795 C CA . PHE A 1 100 ? 7.751 8.251 4.312 1.00 98.38 100 PHE A CA 1
ATOM 796 C C . PHE A 1 100 ? 6.333 7.699 4.181 1.00 98.38 100 PHE A C 1
ATOM 798 O O . PHE A 1 100 ? 5.562 7.733 5.136 1.00 98.38 100 PHE A O 1
ATOM 805 N N . LEU A 1 101 ? 5.994 7.156 3.011 1.00 98.38 101 LEU A N 1
ATOM 806 C CA . LEU A 1 101 ? 4.701 6.522 2.758 1.00 98.38 101 LEU A CA 1
ATOM 807 C C . LEU A 1 101 ? 4.858 5.420 1.711 1.00 98.38 101 LEU A C 1
ATOM 809 O O . LEU A 1 101 ? 4.725 5.695 0.529 1.00 98.38 101 LEU A O 1
ATOM 813 N N . GLU A 1 102 ? 5.115 4.178 2.122 1.00 98.00 102 GLU A N 1
ATOM 814 C CA . GLU A 1 102 ? 5.456 3.060 1.219 1.00 98.00 102 GLU A CA 1
ATOM 815 C C . GLU A 1 102 ? 4.246 2.398 0.544 1.00 98.00 102 GLU A C 1
ATOM 817 O O . GLU A 1 102 ? 3.977 1.196 0.706 1.00 98.00 102 GLU A O 1
ATOM 822 N N . GLY A 1 103 ? 3.512 3.206 -0.217 1.00 97.19 103 GLY A N 1
ATOM 823 C CA . GLY A 1 103 ? 2.461 2.776 -1.127 1.00 97.19 103 GLY A CA 1
ATOM 824 C C . GLY A 1 103 ? 1.398 1.898 -0.485 1.00 97.19 103 GLY A C 1
ATOM 825 O O . GLY A 1 103 ? 0.985 2.121 0.653 1.00 97.19 103 GLY A O 1
ATOM 826 N N . THR A 1 104 ? 0.940 0.887 -1.219 1.00 96.50 104 THR A N 1
ATOM 827 C CA . THR A 1 104 ? -0.111 -0.026 -0.742 1.00 96.50 104 THR A CA 1
ATOM 828 C C . THR A 1 104 ? 0.411 -1.108 0.202 1.00 96.50 104 THR A C 1
ATOM 830 O O . THR A 1 104 ? -0.354 -1.944 0.667 1.00 96.50 104 THR A O 1
ATOM 833 N N . GLY A 1 105 ? 1.711 -1.106 0.520 1.00 95.81 105 GLY A N 1
ATOM 834 C CA . GLY A 1 105 ? 2.196 -1.801 1.713 1.00 95.81 105 GLY A CA 1
ATOM 835 C C . GLY A 1 105 ? 1.820 -1.033 2.975 1.00 95.81 105 GLY A C 1
ATOM 836 O O . GLY A 1 105 ? 1.244 -1.579 3.910 1.00 95.81 105 GLY A O 1
ATOM 837 N N . ALA A 1 106 ? 2.085 0.272 2.979 1.00 97.19 106 ALA A N 1
ATOM 838 C CA . ALA A 1 106 ? 1.772 1.169 4.088 1.00 97.19 106 ALA A CA 1
ATOM 839 C C . ALA A 1 106 ? 0.281 1.541 4.189 1.00 97.19 106 ALA A C 1
ATOM 841 O O . ALA A 1 106 ? -0.175 1.915 5.268 1.00 97.19 106 ALA A O 1
ATOM 842 N N . MET A 1 107 ? -0.484 1.422 3.102 1.00 97.81 107 MET A N 1
ATOM 843 C CA . MET A 1 107 ? -1.892 1.824 3.031 1.00 97.81 107 MET A CA 1
ATOM 844 C C . MET A 1 107 ? -2.792 0.705 2.516 1.00 97.81 107 MET A C 1
ATOM 846 O O . MET A 1 107 ? -2.449 0.022 1.555 1.00 97.81 107 MET A O 1
ATOM 850 N N . VAL A 1 108 ? -3.990 0.592 3.084 1.00 98.25 108 VAL A N 1
ATOM 851 C CA . VAL A 1 108 ? -5.077 -0.232 2.540 1.00 98.25 108 VAL A CA 1
ATOM 852 C C . VAL A 1 108 ? -6.255 0.675 2.202 1.00 98.25 108 VAL A C 1
ATOM 854 O O . VAL A 1 108 ? -6.686 1.479 3.028 1.00 98.25 108 VAL A O 1
ATOM 857 N N . PHE A 1 109 ? -6.769 0.568 0.978 1.00 97.38 109 PHE A N 1
ATOM 858 C CA . PHE A 1 109 ? -7.857 1.416 0.500 1.00 97.38 109 PHE A CA 1
ATOM 859 C C . PHE A 1 109 ? -9.202 0.704 0.601 1.00 97.38 109 PHE A C 1
ATOM 861 O O . PHE A 1 109 ? -9.386 -0.378 0.050 1.00 97.38 109 PHE A O 1
ATOM 868 N N 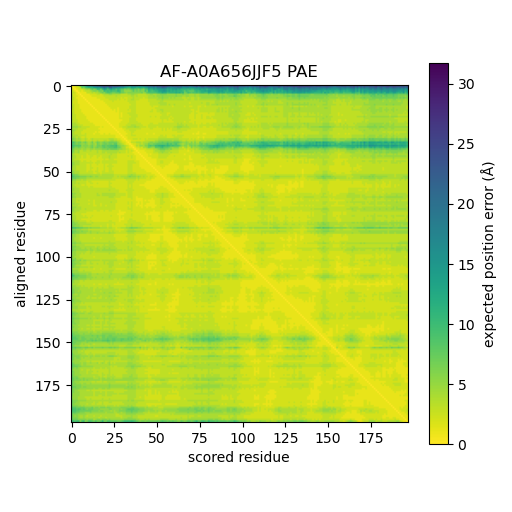. ASP A 1 110 ? -10.179 1.369 1.209 1.00 96.75 110 ASP A N 1
ATOM 869 C CA . ASP A 1 110 ? -11.583 1.116 0.914 1.00 96.75 110 ASP A CA 1
ATOM 870 C C . ASP A 1 110 ? -12.007 2.063 -0.213 1.00 96.75 110 ASP A C 1
ATOM 872 O O . ASP A 1 110 ? -12.307 3.243 -0.008 1.00 96.75 110 ASP A O 1
ATOM 876 N N . HIS A 1 111 ? -12.019 1.538 -1.436 1.00 93.12 111 HIS A N 1
ATOM 877 C CA . HIS A 1 111 ? -12.363 2.319 -2.621 1.00 93.12 111 HIS A CA 1
ATOM 878 C C . HIS A 1 111 ? -13.828 2.777 -2.656 1.00 93.12 111 HIS A C 1
ATOM 880 O O . HIS A 1 111 ? -14.108 3.800 -3.282 1.00 93.12 111 HIS A O 1
ATOM 886 N N . MET A 1 112 ? -14.751 2.058 -2.005 1.00 90.94 112 MET A N 1
ATOM 887 C CA . MET A 1 112 ? -16.177 2.407 -2.025 1.00 90.94 112 MET A CA 1
ATOM 888 C C . MET A 1 112 ? -16.499 3.496 -1.005 1.00 90.94 112 MET A C 1
ATOM 890 O O . MET A 1 112 ? -17.214 4.437 -1.337 1.00 90.94 112 MET A O 1
ATOM 894 N N . SER A 1 113 ? -15.963 3.391 0.216 1.00 94.38 113 SER A N 1
ATOM 895 C CA . SER A 1 113 ? -16.161 4.406 1.263 1.00 94.38 113 SER A CA 1
ATOM 896 C C . SER A 1 113 ? -15.148 5.549 1.195 1.00 94.38 113 SER A C 1
ATOM 898 O O . SER A 1 113 ? -15.282 6.529 1.922 1.00 94.38 113 SER A O 1
ATOM 900 N N . ARG A 1 114 ? -14.166 5.449 0.286 1.00 95.94 114 ARG A N 1
ATOM 901 C CA . ARG A 1 114 ? -13.103 6.438 0.078 1.00 95.94 114 ARG A CA 1
ATOM 902 C C . ARG A 1 114 ? -12.267 6.652 1.337 1.00 95.94 114 ARG A C 1
ATOM 904 O O . ARG A 1 114 ? -11.885 7.777 1.626 1.00 95.94 114 ARG A O 1
ATOM 911 N N . VAL A 1 115 ? -11.912 5.575 2.037 1.00 98.00 115 VAL A N 1
ATOM 912 C CA . VAL A 1 115 ? -11.038 5.620 3.223 1.00 98.00 115 VAL A CA 1
ATOM 913 C C . VAL A 1 115 ? -9.670 5.008 2.911 1.00 98.00 115 VAL A C 1
ATOM 915 O O . VAL A 1 115 ? -9.581 3.954 2.282 1.00 98.00 115 VAL A O 1
ATOM 918 N N . ALA A 1 116 ? -8.599 5.664 3.355 1.00 98.38 116 ALA A N 1
ATOM 919 C CA . ALA A 1 116 ? -7.235 5.143 3.331 1.00 98.38 116 ALA A CA 1
ATOM 920 C C . ALA A 1 116 ? -6.805 4.767 4.756 1.00 98.38 116 ALA A C 1
ATOM 922 O O . ALA A 1 116 ? -6.508 5.630 5.583 1.00 98.38 116 ALA A O 1
ATOM 923 N N . TYR A 1 117 ? -6.782 3.470 5.045 1.00 98.56 117 TYR A N 1
ATOM 924 C CA . TYR A 1 117 ? -6.366 2.915 6.328 1.00 98.56 117 TYR A CA 1
ATOM 925 C C . TYR A 1 117 ? -4.845 2.794 6.385 1.00 98.56 117 TYR A C 1
ATOM 927 O O . TYR A 1 117 ? -4.232 2.255 5.461 1.00 98.56 117 TYR A O 1
ATOM 935 N N . ALA A 1 118 ? -4.237 3.261 7.477 1.00 98.31 118 ALA A N 1
ATOM 936 C CA . ALA A 1 118 ? -2.795 3.160 7.675 1.00 98.31 118 ALA A CA 1
ATOM 937 C C . ALA A 1 118 ? -2.427 2.919 9.146 1.00 98.31 118 ALA A C 1
ATOM 939 O O . ALA A 1 118 ? -2.753 3.718 10.028 1.00 98.31 118 ALA A O 1
ATOM 940 N N . ALA A 1 119 ? -1.685 1.846 9.403 1.00 97.69 119 ALA A N 1
ATOM 941 C CA . ALA A 1 119 ? -0.946 1.673 10.640 1.00 97.69 119 ALA A CA 1
ATOM 942 C C . ALA A 1 119 ? 0.270 2.602 10.637 1.00 97.69 119 ALA A C 1
ATOM 944 O O . ALA A 1 119 ? 1.084 2.573 9.714 1.00 97.69 119 ALA A O 1
ATOM 945 N N . ARG A 1 120 ? 0.403 3.431 11.673 1.00 97.62 120 ARG A N 1
ATOM 946 C CA . ARG A 1 120 ? 1.550 4.325 11.828 1.00 97.62 120 ARG A CA 1
ATOM 947 C C . ARG A 1 120 ? 2.824 3.507 12.023 1.00 97.62 120 ARG A C 1
ATOM 949 O O . ARG A 1 120 ? 2.917 2.691 12.938 1.00 97.62 120 ARG A O 1
ATOM 956 N N . SER A 1 121 ? 3.834 3.794 11.212 1.00 97.06 121 SER A N 1
ATOM 957 C CA . SER A 1 121 ? 5.153 3.171 11.302 1.00 97.06 121 SER A CA 1
ATOM 958 C C . SER A 1 121 ? 6.216 4.084 10.688 1.00 97.06 121 SER A C 1
ATOM 960 O O . SER A 1 121 ? 5.906 5.147 10.153 1.00 97.06 121 SER A O 1
ATOM 962 N N . ASN A 1 122 ? 7.478 3.650 10.689 1.00 96.12 122 ASN A N 1
ATOM 963 C CA . ASN A 1 122 ? 8.537 4.326 9.932 1.00 96.12 122 ASN A CA 1
ATOM 964 C C . ASN A 1 122 ? 8.327 4.287 8.404 1.00 96.12 122 ASN A C 1
ATOM 966 O O . ASN A 1 122 ? 9.065 4.947 7.679 1.00 96.12 122 ASN A O 1
ATOM 970 N N . ARG A 1 123 ? 7.356 3.509 7.907 1.00 97.06 123 ARG A N 1
ATOM 971 C CA . ARG A 1 123 ? 6.980 3.415 6.489 1.00 97.06 123 ARG A CA 1
ATOM 972 C C . ARG A 1 123 ? 5.686 4.168 6.159 1.00 97.06 123 ARG A C 1
ATOM 974 O O . ARG A 1 123 ? 5.296 4.174 4.995 1.00 97.06 123 ARG A O 1
ATOM 981 N N . ALA A 1 124 ? 5.008 4.743 7.153 1.00 97.56 124 ALA A N 1
ATOM 982 C CA . ALA A 1 124 ? 3.685 5.344 7.008 1.00 97.56 124 ALA A CA 1
ATOM 983 C C . ALA A 1 124 ? 3.534 6.566 7.928 1.00 97.56 124 ALA A C 1
ATOM 985 O O . ALA A 1 124 ? 3.004 6.478 9.042 1.00 97.56 124 ALA A O 1
ATOM 986 N N . ASP A 1 125 ? 4.014 7.711 7.454 1.00 97.94 125 ASP A N 1
ATOM 987 C CA . ASP A 1 125 ? 3.902 8.984 8.150 1.00 97.94 125 ASP A CA 1
ATOM 988 C C . ASP A 1 125 ? 2.499 9.605 7.951 1.00 97.94 125 ASP A C 1
ATOM 990 O O . ASP A 1 125 ? 2.038 9.734 6.809 1.00 97.94 125 ASP A O 1
ATOM 994 N N . PRO A 1 126 ? 1.806 10.026 9.028 1.00 97.12 126 PRO A N 1
ATOM 995 C CA . PRO A 1 126 ? 0.484 10.646 8.933 1.00 97.12 126 PRO A CA 1
ATOM 996 C C . PRO A 1 126 ? 0.422 11.905 8.055 1.00 97.12 126 PRO A C 1
ATOM 998 O O . PRO A 1 126 ? -0.591 12.121 7.396 1.00 97.12 126 PRO A O 1
ATOM 1001 N N . ILE A 1 127 ? 1.483 12.717 8.009 1.00 97.62 127 ILE A N 1
ATOM 1002 C CA . ILE A 1 127 ? 1.546 13.941 7.196 1.00 97.62 127 ILE A CA 1
ATOM 1003 C C . ILE A 1 127 ? 1.620 13.573 5.713 1.00 97.62 127 ILE A C 1
ATOM 1005 O O . ILE A 1 127 ? 0.924 14.161 4.882 1.00 97.62 127 ILE A O 1
ATOM 1009 N N . ALA A 1 128 ? 2.448 12.585 5.362 1.00 98.06 128 ALA A N 1
ATOM 1010 C CA . ALA A 1 128 ? 2.532 12.090 3.990 1.00 98.06 128 ALA A CA 1
ATOM 1011 C C . ALA A 1 128 ? 1.199 11.462 3.547 1.00 98.06 128 ALA A C 1
ATOM 1013 O O . ALA A 1 128 ? 0.727 11.733 2.440 1.00 98.06 128 ALA A O 1
ATOM 1014 N N . LEU A 1 129 ? 0.552 10.693 4.433 1.00 98.44 129 LEU A N 1
ATOM 1015 C CA . LEU A 1 129 ? -0.776 10.131 4.192 1.00 98.44 129 LEU A CA 1
ATOM 1016 C C . LEU A 1 129 ? -1.834 11.219 3.973 1.00 98.44 129 LEU A C 1
ATOM 1018 O O . LEU A 1 129 ? -2.660 11.079 3.076 1.00 98.44 129 LEU A O 1
ATOM 1022 N N . GLU A 1 130 ? -1.832 12.294 4.761 1.00 97.94 130 GLU A N 1
ATOM 1023 C CA . GLU A 1 130 ? -2.791 13.395 4.617 1.00 97.94 130 GLU A CA 1
ATOM 1024 C C . GLU A 1 130 ? -2.628 14.111 3.266 1.00 97.94 130 GLU A C 1
ATOM 1026 O O . GLU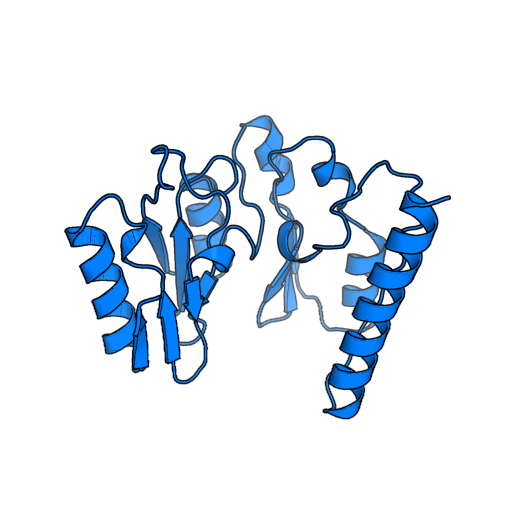 A 1 130 ? -3.617 14.361 2.568 1.00 97.94 130 GLU A O 1
ATOM 1031 N N . ARG A 1 131 ? -1.381 14.353 2.831 1.00 97.69 131 ARG A N 1
ATOM 1032 C CA . ARG A 1 131 ? -1.083 14.903 1.493 1.00 97.69 131 ARG A CA 1
ATOM 1033 C C . ARG A 1 131 ? -1.568 13.978 0.378 1.00 97.69 131 ARG A C 1
ATOM 1035 O O . ARG A 1 131 ? -2.188 14.443 -0.578 1.00 97.69 131 ARG A O 1
ATOM 1042 N N . PHE A 1 132 ? -1.309 12.675 0.500 1.00 98.25 132 PHE A N 1
ATOM 1043 C CA . PHE A 1 132 ? -1.830 11.672 -0.429 1.00 98.25 132 PHE A CA 1
ATOM 1044 C C . PHE A 1 132 ? -3.361 11.703 -0.479 1.00 98.25 132 PHE A C 1
ATOM 1046 O O . PHE A 1 132 ? -3.959 11.845 -1.543 1.00 98.25 132 PHE A O 1
ATOM 1053 N N . SER A 1 133 ? -3.996 11.647 0.684 1.00 97.88 133 SER A N 1
ATOM 1054 C CA . SER A 1 133 ? -5.449 11.578 0.831 1.00 97.88 133 SER A CA 1
ATOM 1055 C C . SER A 1 133 ? -6.141 12.815 0.254 1.00 97.88 133 SER A C 1
ATOM 1057 O O . SER A 1 133 ? -7.163 12.689 -0.415 1.00 97.88 133 SER A O 1
ATOM 1059 N N . THR A 1 134 ? -5.526 13.992 0.401 1.00 96.62 134 THR A N 1
ATOM 1060 C CA . THR A 1 134 ? -6.000 15.244 -0.206 1.00 96.62 134 THR A CA 1
ATOM 1061 C C . THR A 1 134 ? -5.956 15.198 -1.735 1.00 96.62 134 THR A C 1
ATOM 1063 O O . THR A 1 134 ? -6.935 15.559 -2.383 1.00 96.62 134 THR A O 1
ATOM 1066 N N . HIS A 1 135 ? -4.853 14.734 -2.335 1.00 96.06 135 HIS A N 1
ATOM 1067 C CA . HIS A 1 135 ? -4.730 14.659 -3.798 1.00 96.06 135 HIS A CA 1
ATOM 1068 C C . HIS A 1 135 ? -5.648 13.600 -4.410 1.00 96.06 135 HIS A C 1
ATOM 1070 O O . HIS A 1 135 ? -6.257 13.828 -5.453 1.00 96.06 135 HIS A O 1
ATOM 1076 N N . PHE A 1 136 ? -5.758 12.444 -3.757 1.00 96.56 136 PHE A N 1
ATOM 1077 C CA . PHE A 1 136 ? -6.490 11.298 -4.283 1.00 96.56 136 PHE A CA 1
ATOM 1078 C C . PHE A 1 136 ? -7.918 11.196 -3.748 1.00 96.56 136 PHE A C 1
ATOM 1080 O O . PHE A 1 136 ? -8.584 10.217 -4.060 1.00 96.56 136 PHE A O 1
ATOM 1087 N N . ASN A 1 137 ? -8.410 12.192 -3.000 1.00 96.06 137 ASN A N 1
ATOM 1088 C CA . ASN A 1 137 ? -9.759 12.271 -2.430 1.00 96.06 137 ASN A CA 1
ATOM 1089 C C . ASN A 1 137 ? -10.141 11.029 -1.600 1.00 96.06 137 ASN A C 1
ATOM 1091 O O . ASN A 1 137 ? -11.129 10.343 -1.892 1.00 96.06 137 ASN A O 1
ATOM 1095 N N . PHE A 1 138 ? -9.306 10.718 -0.611 1.00 97.94 138 PHE A N 1
ATOM 1096 C CA . PHE A 1 138 ? -9.570 9.727 0.429 1.00 97.94 138 PHE A CA 1
ATOM 1097 C C . PHE A 1 138 ? -9.663 10.416 1.796 1.00 97.94 138 PHE A C 1
ATOM 1099 O O . PHE A 1 138 ? -9.054 11.456 2.023 1.00 97.94 138 PHE A O 1
ATOM 1106 N N . GLU A 1 139 ? -10.404 9.825 2.724 1.00 98.00 139 GLU A N 1
ATOM 1107 C CA . GLU A 1 139 ? -10.343 10.144 4.145 1.00 98.00 139 GLU A CA 1
ATOM 1108 C C . GLU A 1 139 ? -9.210 9.322 4.789 1.00 98.00 139 GLU A C 1
ATOM 1110 O O . GLU A 1 139 ? -9.238 8.089 4.712 1.00 98.00 139 GLU A O 1
ATOM 1115 N N . PRO A 1 140 ? -8.203 9.949 5.421 1.00 98.12 140 PRO A N 1
ATOM 1116 C CA . PRO A 1 140 ? -7.136 9.213 6.087 1.00 98.12 140 PRO A CA 1
ATOM 1117 C C . PRO A 1 140 ? -7.609 8.635 7.428 1.00 98.12 140 PRO A C 1
ATOM 1119 O O . PRO A 1 140 ? -8.078 9.361 8.306 1.00 98.12 140 PRO A O 1
ATOM 1122 N N . MET A 1 141 ? -7.403 7.334 7.644 1.00 98.06 141 MET A N 1
ATOM 1123 C CA . MET A 1 141 ? -7.699 6.656 8.907 1.00 98.06 141 MET A CA 1
ATOM 1124 C C . MET A 1 141 ? -6.440 6.014 9.501 1.00 98.06 141 MET A C 1
ATOM 1126 O O . MET A 1 141 ? -6.137 4.843 9.276 1.00 98.06 141 MET A O 1
ATOM 1130 N N . VAL A 1 142 ? -5.714 6.798 10.305 1.00 98.12 142 VAL A N 1
ATOM 1131 C CA . VAL A 1 142 ? -4.479 6.351 10.977 1.00 98.12 142 VAL A CA 1
ATOM 1132 C C . VAL A 1 142 ? -4.782 5.617 12.280 1.00 98.12 142 VAL A C 1
ATOM 1134 O O . VAL A 1 142 ? -5.654 6.039 13.044 1.00 98.12 142 VAL A O 1
ATOM 1137 N N . PHE A 1 143 ? -4.045 4.554 12.580 1.00 98.06 143 PHE A N 1
ATOM 1138 C CA . PHE A 1 143 ? -4.100 3.849 13.862 1.00 98.06 143 PHE A CA 1
ATOM 1139 C C . PHE A 1 143 ? -2.720 3.325 14.279 1.00 98.06 143 PHE A C 1
ATOM 1141 O O . PHE A 1 143 ? -1.795 3.277 13.477 1.00 98.06 143 PHE A O 1
ATOM 1148 N N . ASP A 1 144 ? -2.574 2.972 15.556 1.00 98.00 144 ASP A N 1
ATOM 1149 C CA . ASP A 1 144 ? -1.314 2.494 16.132 1.00 98.00 144 ASP A CA 1
ATOM 1150 C C . ASP A 1 144 ? -1.406 0.983 16.406 1.00 98.00 144 ASP A C 1
ATOM 1152 O O . ASP A 1 144 ? -2.308 0.536 17.129 1.00 98.00 144 ASP A O 1
ATOM 1156 N N . THR A 1 145 ? -0.456 0.209 15.882 1.00 97.69 145 THR A N 1
ATOM 1157 C CA . THR A 1 145 ? -0.351 -1.249 16.073 1.00 97.69 145 THR A CA 1
ATOM 1158 C C . THR A 1 145 ? 0.963 -1.632 16.745 1.00 97.69 145 THR A C 1
ATOM 1160 O O . THR A 1 145 ? 1.893 -0.826 16.797 1.00 97.69 145 THR A O 1
ATOM 1163 N N . ALA A 1 146 ? 1.040 -2.848 17.280 1.00 96.75 146 ALA A N 1
ATOM 1164 C CA . ALA A 1 146 ? 2.270 -3.422 17.805 1.00 96.75 146 ALA A CA 1
ATOM 1165 C C . ALA A 1 146 ? 2.293 -4.950 17.659 1.00 96.75 146 ALA A C 1
ATOM 1167 O O . ALA A 1 146 ? 1.251 -5.602 17.739 1.00 96.75 146 ALA A O 1
ATOM 1168 N N . ASP A 1 147 ? 3.486 -5.509 17.463 1.00 94.38 147 ASP A N 1
ATOM 1169 C CA . ASP A 1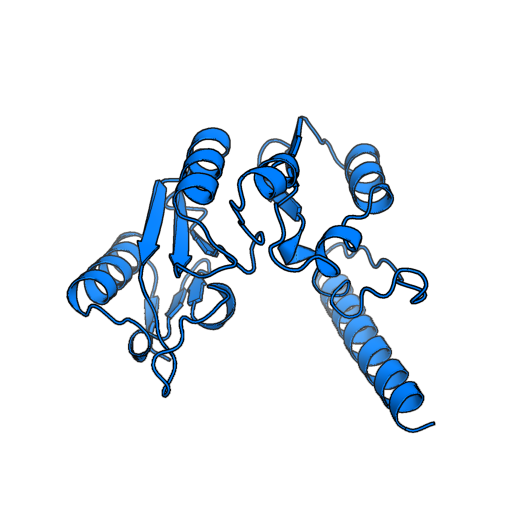 147 ? 3.746 -6.943 17.578 1.00 94.38 147 ASP A CA 1
ATOM 1170 C C . ASP A 1 147 ? 3.859 -7.390 19.052 1.00 94.38 147 ASP A C 1
ATOM 1172 O O . ASP A 1 147 ? 3.738 -6.594 19.988 1.00 94.38 147 ASP A O 1
ATOM 1176 N N . GLU A 1 148 ? 4.142 -8.676 19.276 1.00 92.50 148 GLU A N 1
ATOM 1177 C CA . GLU A 1 148 ? 4.316 -9.257 20.618 1.00 92.50 148 GLU A CA 1
ATOM 1178 C C . GLU A 1 148 ? 5.445 -8.608 21.442 1.00 92.50 148 GLU A C 1
ATOM 1180 O O . GLU A 1 148 ? 5.479 -8.737 22.666 1.00 92.50 148 GLU A O 1
ATOM 1185 N N . LYS A 1 149 ? 6.379 -7.908 20.788 1.00 94.12 149 LYS A N 1
ATOM 1186 C CA . LYS A 1 149 ? 7.506 -7.206 21.414 1.00 94.12 149 LYS A CA 1
ATOM 1187 C C . LYS A 1 149 ? 7.235 -5.711 21.595 1.00 94.12 149 LYS A C 1
ATOM 1189 O O . LYS A 1 149 ? 8.114 -4.997 22.077 1.00 94.12 149 LYS A O 1
ATOM 1194 N N . GLY A 1 150 ? 6.044 -5.228 21.236 1.00 93.50 150 GLY A N 1
ATOM 1195 C CA . GLY A 1 150 ? 5.682 -3.816 21.317 1.00 93.50 150 GLY A CA 1
ATOM 1196 C C . GLY A 1 150 ? 6.204 -2.971 20.150 1.00 93.50 150 GLY A C 1
ATOM 1197 O O . GLY A 1 150 ? 6.188 -1.743 20.243 1.00 93.50 150 GLY A O 1
ATOM 1198 N N . VAL A 1 151 ? 6.698 -3.592 19.074 1.00 94.56 151 VAL A N 1
ATOM 1199 C CA . VAL A 1 151 ? 7.240 -2.888 17.906 1.00 94.56 151 VAL A CA 1
ATOM 1200 C C . VAL A 1 151 ? 6.111 -2.596 16.916 1.00 94.56 151 VAL A C 1
ATOM 1202 O O . VAL A 1 151 ? 5.351 -3.512 16.597 1.00 94.56 151 VAL A O 1
ATOM 1205 N N . PRO A 1 152 ? 5.989 -1.359 16.392 1.00 95.50 152 PRO A N 1
ATOM 1206 C CA . PRO A 1 152 ? 4.985 -1.046 15.383 1.00 95.50 152 PRO A CA 1
ATOM 1207 C C . PRO A 1 152 ? 5.083 -1.955 14.158 1.00 95.50 152 PRO A C 1
ATOM 1209 O O . PRO A 1 152 ? 6.167 -2.154 13.603 1.00 95.50 152 PRO A O 1
ATOM 1212 N N . ILE A 1 153 ? 3.940 -2.475 13.711 1.00 95.00 153 ILE A N 1
ATOM 1213 C CA . ILE A 1 153 ? 3.874 -3.277 12.488 1.00 95.00 153 ILE A CA 1
ATOM 1214 C C . ILE A 1 153 ? 4.080 -2.335 11.300 1.00 95.00 153 ILE A C 1
ATOM 1216 O O . ILE A 1 153 ? 3.389 -1.327 11.163 1.00 95.00 153 ILE A O 1
ATOM 1220 N N . TYR A 1 154 ? 5.067 -2.637 10.458 1.00 90.12 154 TYR A N 1
ATOM 1221 C CA . TYR A 1 154 ? 5.583 -1.674 9.485 1.00 90.12 154 TYR A CA 1
ATOM 1222 C C . TYR A 1 154 ? 4.659 -1.432 8.285 1.00 90.12 154 TYR A C 1
ATOM 1224 O O . TYR A 1 154 ? 4.648 -0.316 7.767 1.00 90.12 154 TYR A O 1
ATOM 1232 N N . HIS A 1 155 ? 3.882 -2.426 7.850 1.00 94.44 155 HIS A N 1
ATOM 1233 C CA . HIS A 1 155 ? 2.959 -2.316 6.715 1.00 94.44 155 HIS A CA 1
ATOM 1234 C C . HIS A 1 155 ? 1.526 -2.650 7.137 1.00 94.44 155 HIS A C 1
ATOM 1236 O O . HIS A 1 155 ? 1.283 -3.550 7.933 1.00 94.44 155 HIS A O 1
ATOM 1242 N N . THR A 1 156 ? 0.558 -1.920 6.593 1.00 96.69 156 THR A N 1
ATOM 1243 C CA . THR A 1 156 ? -0.867 -2.107 6.892 1.00 96.69 156 THR A CA 1
ATOM 1244 C C . THR A 1 156 ? -1.440 -3.315 6.158 1.00 96.69 156 THR A C 1
ATOM 1246 O O . THR A 1 156 ? -2.320 -3.995 6.671 1.00 96.69 156 THR A O 1
ATOM 1249 N N . ASN A 1 157 ? -0.926 -3.649 4.977 1.00 96.38 157 ASN A N 1
ATOM 1250 C CA . ASN A 1 157 ? -1.446 -4.775 4.199 1.00 96.38 157 ASN A CA 1
ATOM 1251 C C . ASN A 1 157 ? -1.119 -6.162 4.792 1.00 96.38 157 ASN A C 1
ATOM 1253 O O . ASN A 1 157 ? -1.687 -7.154 4.345 1.00 96.38 157 ASN A O 1
ATOM 1257 N N . VAL A 1 158 ? -0.235 -6.248 5.796 1.00 94.69 158 VAL A N 1
ATOM 1258 C CA . VAL A 1 158 ? 0.036 -7.507 6.514 1.00 94.69 158 VAL A CA 1
ATOM 1259 C C . VAL A 1 158 ? -0.930 -7.758 7.674 1.00 94.69 158 VAL A C 1
ATOM 1261 O O . VAL A 1 158 ? -1.016 -8.883 8.153 1.00 94.69 158 VAL A O 1
ATOM 1264 N N . LEU A 1 159 ? -1.653 -6.728 8.129 1.00 95.06 159 LEU A N 1
ATOM 1265 C CA . LEU A 1 159 ? -2.628 -6.824 9.227 1.00 95.06 159 LEU A CA 1
ATOM 1266 C C . LEU A 1 159 ? -4.074 -6.629 8.762 1.00 95.06 159 LEU A C 1
ATOM 1268 O O . LEU A 1 159 ? -4.996 -6.939 9.512 1.00 95.06 159 LEU A O 1
ATOM 1272 N N . MET A 1 160 ? -4.273 -6.070 7.568 1.00 96.75 160 MET A N 1
ATOM 1273 C CA . MET A 1 160 ? -5.579 -5.677 7.060 1.00 96.75 160 MET A CA 1
ATOM 1274 C C . MET A 1 160 ? -5.692 -5.930 5.555 1.00 96.75 160 MET A C 1
ATOM 1276 O O . MET A 1 160 ? -4.787 -5.617 4.786 1.00 96.75 160 MET A O 1
ATOM 1280 N N . CYS A 1 161 ? -6.856 -6.410 5.132 1.00 97.12 161 CYS A N 1
ATOM 1281 C CA . CYS A 1 161 ? -7.277 -6.458 3.738 1.00 97.12 161 CYS A CA 1
ATOM 1282 C C . CYS A 1 161 ? -8.742 -6.025 3.643 1.00 97.12 161 CYS A C 1
ATOM 1284 O O . CYS A 1 161 ? -9.574 -6.500 4.413 1.00 97.12 161 CYS A O 1
ATOM 1286 N N . VAL A 1 162 ? -9.059 -5.134 2.703 1.00 97.75 162 VAL A N 1
ATOM 1287 C CA . VAL A 1 162 ? -10.434 -4.701 2.425 1.00 97.75 162 VAL A CA 1
ATOM 1288 C C . VAL A 1 162 ? -10.809 -5.170 1.025 1.00 97.75 162 VAL A C 1
ATOM 1290 O O . VAL A 1 162 ? -10.248 -4.699 0.037 1.00 97.75 162 VAL A O 1
ATOM 1293 N N . ALA A 1 163 ? -11.754 -6.102 0.948 1.00 96.19 163 ALA A N 1
ATOM 1294 C CA . ALA A 1 163 ? -12.329 -6.598 -0.294 1.00 96.19 163 ALA A CA 1
ATOM 1295 C C . ALA A 1 163 ? -13.712 -5.966 -0.544 1.00 96.19 163 ALA A C 1
ATOM 1297 O O . ALA A 1 163 ? -14.157 -5.061 0.169 1.00 96.19 163 ALA A O 1
ATOM 1298 N N . THR A 1 164 ? -14.395 -6.433 -1.590 1.00 94.25 164 THR A N 1
ATOM 1299 C CA . THR A 1 164 ? -15.742 -5.962 -1.941 1.00 94.25 164 THR A CA 1
ATOM 1300 C C . THR A 1 164 ? -16.780 -6.343 -0.886 1.00 94.25 164 THR A C 1
ATOM 1302 O O . THR A 1 164 ? -17.579 -5.496 -0.503 1.00 94.25 164 THR A O 1
ATOM 1305 N N . GLU A 1 165 ? -16.760 -7.588 -0.405 1.00 96.25 165 GLU A N 1
ATOM 1306 C CA . GLU A 1 165 ? -17.798 -8.124 0.496 1.00 96.25 165 GLU A CA 1
ATOM 1307 C C . GLU A 1 165 ? -17.321 -8.297 1.940 1.00 96.25 165 GLU A C 1
ATOM 1309 O O . GLU A 1 165 ? -18.130 -8.288 2.864 1.00 96.25 165 GLU A O 1
ATOM 1314 N N . PHE A 1 166 ? -16.013 -8.432 2.151 1.00 97.69 166 PHE A N 1
ATOM 1315 C CA . PHE A 1 166 ? -15.440 -8.693 3.466 1.00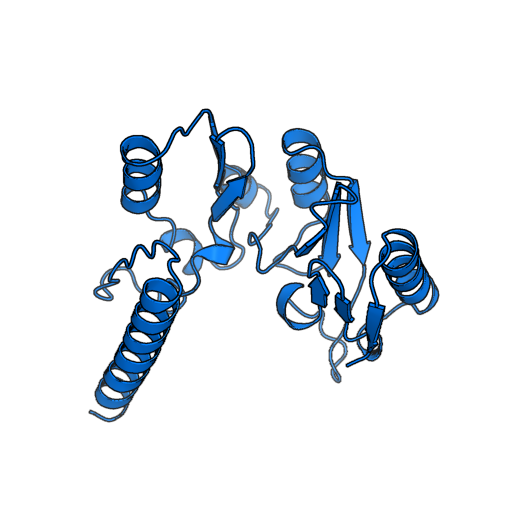 97.69 166 PHE A CA 1
ATOM 1316 C C . PHE A 1 166 ? -14.206 -7.834 3.730 1.00 97.69 166 PHE A C 1
ATOM 1318 O O . PHE A 1 166 ? -13.572 -7.308 2.811 1.00 97.69 166 PHE A O 1
ATOM 1325 N N . ALA A 1 167 ? -13.844 -7.725 5.002 1.00 98.31 167 ALA A N 1
ATOM 1326 C CA . ALA A 1 167 ? -12.573 -7.179 5.441 1.00 98.31 167 ALA A CA 1
ATOM 1327 C C . ALA A 1 167 ? -11.927 -8.131 6.451 1.00 98.31 167 ALA A C 1
ATOM 1329 O O . ALA A 1 167 ? -12.575 -8.567 7.399 1.00 98.31 167 ALA A O 1
ATOM 1330 N N . LEU A 1 168 ? -10.648 -8.439 6.246 1.00 98.44 168 LEU A N 1
ATOM 1331 C CA . LEU A 1 168 ? -9.828 -9.185 7.200 1.00 98.44 168 LEU A CA 1
ATOM 1332 C C . LEU A 1 168 ? -9.023 -8.178 8.008 1.00 98.44 168 LEU A C 1
ATOM 1334 O O . LEU A 1 168 ? -8.356 -7.334 7.408 1.00 98.44 168 LEU A O 1
ATOM 1338 N N . VAL A 1 169 ? -9.065 -8.247 9.336 1.00 98.25 169 VAL A N 1
ATOM 1339 C CA . VAL A 1 169 ? -8.298 -7.335 10.192 1.00 98.25 169 VAL A CA 1
ATOM 1340 C C . VAL A 1 169 ? -7.804 -8.068 11.433 1.00 98.25 169 VAL A C 1
ATOM 1342 O O . VAL A 1 169 ? -8.600 -8.623 12.179 1.00 98.25 169 VAL A O 1
ATOM 1345 N N . GLY A 1 170 ? -6.501 -8.009 11.704 1.00 97.62 170 GLY A N 1
ATOM 1346 C CA . GLY A 1 170 ? -5.924 -8.480 12.964 1.00 97.62 170 GLY A CA 1
ATOM 1347 C C . GLY A 1 170 ? -6.136 -7.463 14.086 1.00 97.62 170 GLY A C 1
ATOM 1348 O O . GLY A 1 170 ? -5.210 -6.719 14.433 1.00 97.62 170 GLY A O 1
ATOM 1349 N N . PHE A 1 171 ? -7.342 -7.401 14.664 1.00 97.56 171 PHE A N 1
ATOM 1350 C CA . PHE A 1 171 ? -7.676 -6.394 15.682 1.00 97.56 171 PHE A CA 1
ATOM 1351 C C . PHE A 1 171 ? -6.863 -6.553 16.970 1.00 97.56 171 PHE A C 1
ATOM 1353 O O . PHE A 1 171 ? -6.640 -5.569 17.679 1.00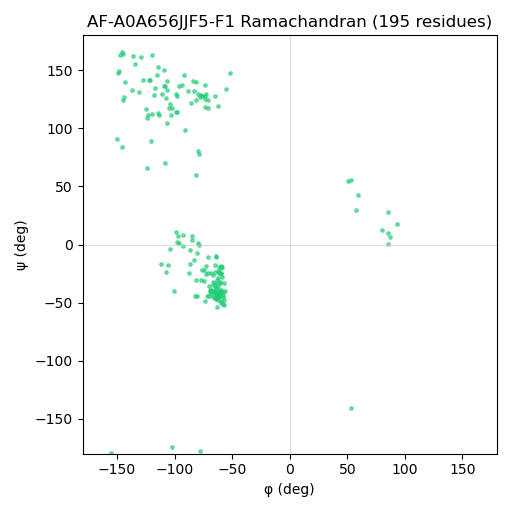 97.56 171 PHE A O 1
ATOM 1360 N N . GLY A 1 172 ? -6.353 -7.758 17.245 1.00 96.06 172 GLY A N 1
ATOM 1361 C CA . GLY A 1 172 ? -5.448 -8.024 18.365 1.00 96.06 172 GLY A CA 1
ATOM 1362 C C . GLY A 1 172 ? -4.141 -7.221 18.326 1.00 96.06 172 GLY A C 1
ATOM 1363 O O . GLY A 1 172 ? -3.522 -7.022 19.367 1.00 96.06 172 GLY A O 1
ATOM 1364 N N . THR A 1 173 ? -3.746 -6.706 17.156 1.00 97.06 173 THR A N 1
ATOM 1365 C CA . THR A 1 173 ? -2.514 -5.915 16.991 1.00 97.06 173 THR A CA 1
ATOM 1366 C C . THR A 1 173 ? -2.684 -4.438 17.352 1.00 97.06 173 THR A C 1
ATOM 1368 O O . THR A 1 173 ? -1.696 -3.716 17.485 1.00 97.06 173 THR A O 1
ATOM 1371 N N . PHE A 1 174 ? -3.918 -3.949 17.513 1.00 98.25 174 PHE A N 1
ATOM 1372 C CA . PHE A 1 174 ? -4.181 -2.545 17.820 1.00 98.25 174 PHE A CA 1
ATOM 1373 C C . PHE A 1 174 ? -3.791 -2.221 19.261 1.00 98.25 174 PHE A C 1
ATOM 1375 O O . PHE A 1 174 ? -4.265 -2.832 20.216 1.00 98.25 174 PHE A O 1
ATOM 1382 N N . THR A 1 175 ? -3.013 -1.157 19.439 1.00 97.81 175 THR A N 1
ATOM 1383 C CA . THR A 1 175 ? -2.598 -0.705 20.780 1.00 97.81 175 THR A CA 1
ATOM 1384 C C . THR A 1 175 ? -3.724 -0.006 21.550 1.00 97.81 175 THR A C 1
ATOM 1386 O O . THR A 1 175 ? -3.698 0.061 22.779 1.00 97.81 175 THR A O 1
ATOM 1389 N N . LYS A 1 176 ? -4.739 0.515 20.843 1.00 97.81 176 LYS A N 1
ATOM 1390 C CA . LYS A 1 176 ? -5.891 1.222 21.422 1.00 97.81 176 LYS A CA 1
ATOM 1391 C C . LYS A 1 176 ? -7.199 0.557 21.007 1.00 97.81 176 LYS A C 1
ATOM 1393 O O . LYS A 1 176 ? -7.629 0.693 19.864 1.00 97.81 176 LYS A O 1
ATOM 1398 N N . LYS A 1 177 ? -7.887 -0.061 21.972 1.00 96.94 177 LYS A N 1
ATOM 1399 C CA . LYS A 1 177 ? -9.180 -0.738 21.754 1.00 96.94 177 LYS A CA 1
ATOM 1400 C C . LYS A 1 177 ? -10.256 0.169 21.154 1.00 96.94 177 LYS A C 1
ATOM 1402 O O . LYS A 1 177 ? -10.973 -0.261 20.267 1.00 96.94 177 LYS A O 1
ATOM 1407 N N . ALA A 1 178 ? -10.336 1.426 21.596 1.00 98.19 178 ALA A N 1
ATOM 1408 C CA . ALA A 1 178 ? -11.303 2.379 21.046 1.00 98.19 178 ALA A CA 1
ATOM 1409 C C . ALA A 1 178 ? -11.086 2.609 19.541 1.00 98.19 178 ALA A C 1
ATOM 1411 O O . ALA A 1 178 ? -12.035 2.575 18.770 1.00 98.19 178 ALA A O 1
ATOM 1412 N N . ARG A 1 179 ? -9.825 2.746 19.107 1.00 98.00 179 ARG A N 1
ATOM 1413 C CA . ARG A 1 179 ? -9.501 2.932 17.689 1.00 98.00 179 ARG A CA 1
ATOM 1414 C C . ARG A 1 179 ? -9.740 1.665 16.866 1.00 98.00 179 ARG A C 1
ATOM 1416 O O . ARG A 1 179 ? -10.174 1.768 15.725 1.00 98.00 179 ARG A O 1
ATOM 1423 N N . ALA A 1 180 ? -9.473 0.493 17.442 1.00 98.25 180 ALA A N 1
ATOM 1424 C CA . ALA A 1 180 ? -9.820 -0.789 16.831 1.00 98.25 180 ALA A CA 1
ATOM 1425 C C . ALA A 1 180 ? -11.330 -0.877 16.560 1.00 98.25 180 ALA A C 1
ATOM 1427 O O . ALA A 1 180 ? -11.739 -1.235 15.459 1.00 98.25 180 ALA A O 1
ATOM 1428 N N . GLU A 1 181 ? -12.145 -0.471 17.535 1.00 98.31 181 GLU A N 1
ATOM 1429 C CA . GLU A 1 181 ? -13.600 -0.466 17.399 1.00 98.31 181 GLU A CA 1
ATOM 1430 C C . GLU A 1 181 ? -14.086 0.553 16.363 1.00 98.31 181 GLU A C 1
ATOM 1432 O O . GLU A 1 181 ? -14.934 0.227 15.543 1.00 98.31 181 GLU A O 1
ATOM 1437 N N . GLU A 1 182 ? -13.504 1.754 16.312 1.00 98.25 182 GLU A N 1
ATOM 1438 C CA . GLU A 1 182 ? -13.809 2.730 15.255 1.00 98.25 182 GLU A CA 1
ATOM 1439 C C . GLU A 1 182 ? -13.526 2.170 13.851 1.00 98.25 182 GLU A C 1
ATOM 1441 O O . GLU A 1 182 ? -14.335 2.349 12.941 1.00 98.25 182 GLU A O 1
ATOM 1446 N N . VAL A 1 183 ? -12.390 1.482 13.663 1.00 98.19 183 VAL A N 1
ATOM 1447 C CA . VAL A 1 183 ? -12.050 0.828 12.387 1.00 98.19 183 VAL A CA 1
ATOM 1448 C C . VAL A 1 183 ? -13.051 -0.280 12.066 1.00 98.19 183 VAL A C 1
ATOM 1450 O O . VAL A 1 183 ? -13.547 -0.336 10.940 1.00 98.19 183 VAL A O 1
ATOM 1453 N N . ARG A 1 184 ? -13.381 -1.131 13.047 1.00 98.44 184 ARG A N 1
ATOM 1454 C CA . ARG A 1 184 ? -14.368 -2.209 12.899 1.00 98.44 184 ARG A CA 1
ATOM 1455 C C . ARG A 1 184 ? -15.720 -1.656 12.464 1.00 98.44 184 ARG A C 1
ATOM 1457 O O . ARG A 1 184 ? -16.263 -2.100 11.457 1.00 98.44 184 ARG A O 1
ATOM 1464 N N . MET A 1 185 ? -16.227 -0.662 13.187 1.00 97.94 185 MET A N 1
ATOM 1465 C CA . MET A 1 185 ? -17.519 -0.047 12.903 1.00 97.94 185 MET A CA 1
ATOM 1466 C C . MET A 1 185 ? -17.536 0.615 11.531 1.00 97.94 185 MET A C 1
ATOM 1468 O O . MET A 1 185 ? -18.483 0.399 10.785 1.00 97.94 185 MET A O 1
ATOM 1472 N N . ARG A 1 186 ? -16.468 1.322 11.138 1.00 97.31 186 ARG A N 1
ATOM 1473 C CA . ARG A 1 186 ? -16.390 1.936 9.805 1.00 97.31 186 ARG A CA 1
ATOM 1474 C C . ARG A 1 186 ? -16.496 0.904 8.675 1.00 97.31 186 ARG A C 1
ATOM 1476 O O . ARG A 1 186 ? -17.167 1.170 7.682 1.00 97.31 186 ARG A O 1
ATOM 1483 N N . LEU A 1 187 ? -15.847 -0.253 8.816 1.00 97.88 187 LEU A N 1
ATOM 1484 C CA . LEU A 1 187 ? -15.908 -1.338 7.825 1.00 97.88 187 LEU A CA 1
ATOM 1485 C C . LEU A 1 187 ? -17.299 -1.994 7.775 1.00 97.88 187 LEU A C 1
ATOM 1487 O O . LEU A 1 187 ? -17.807 -2.288 6.693 1.00 97.88 187 LEU A O 1
ATOM 1491 N N . ILE A 1 188 ? -17.940 -2.182 8.933 1.00 97.19 188 ILE A N 1
ATOM 1492 C CA . ILE A 1 188 ? -19.316 -2.700 9.019 1.00 97.19 188 ILE A CA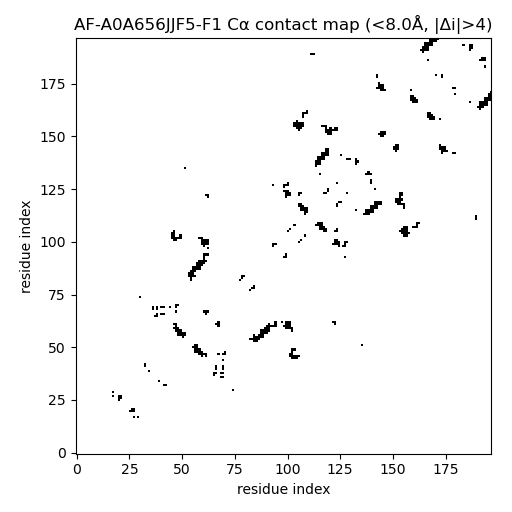 1
ATOM 1493 C C .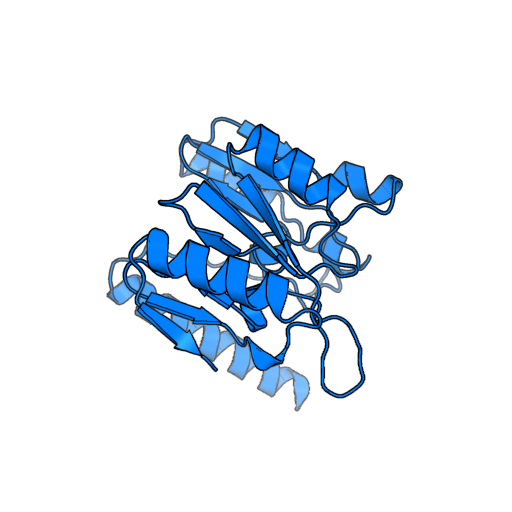 ILE A 1 188 ? -20.302 -1.718 8.378 1.00 97.19 188 ILE A C 1
ATOM 1495 O O . ILE A 1 188 ? -21.150 -2.120 7.586 1.00 97.19 188 ILE A O 1
ATOM 1499 N N . GLU A 1 189 ? -20.188 -0.426 8.687 1.00 96.06 189 GLU A N 1
ATOM 1500 C CA . GLU A 1 189 ? -21.039 0.637 8.135 1.00 96.06 189 GLU A CA 1
ATOM 1501 C C . GLU A 1 189 ? -20.887 0.772 6.623 1.00 96.06 189 GLU A C 1
ATOM 1503 O O . GLU A 1 189 ? -21.844 1.116 5.928 1.00 96.06 189 GLU A O 1
ATOM 1508 N N . SER A 1 190 ? -19.703 0.461 6.094 1.00 93.88 190 SER A N 1
ATOM 1509 C CA . SER A 1 190 ? -19.486 0.406 4.658 1.00 93.88 190 SER A CA 1
ATOM 1510 C C . SER A 1 190 ? -20.024 -0.895 4.028 1.00 93.88 190 SER A C 1
ATOM 1512 O O . SER A 1 190 ? -19.995 -1.043 2.809 1.00 93.88 190 SER A O 1
ATOM 1514 N N . GLY A 1 191 ? -20.603 -1.807 4.814 1.00 94.88 191 GLY A N 1
ATOM 1515 C CA . GLY A 1 191 ? -21.336 -2.985 4.344 1.00 94.88 191 GLY A CA 1
ATOM 1516 C C . GLY A 1 191 ? -20.498 -4.255 4.226 1.00 94.88 191 GLY A C 1
ATOM 1517 O O . GLY A 1 191 ? -20.907 -5.170 3.514 1.00 94.88 191 GLY A O 1
ATOM 1518 N N . ARG A 1 192 ? -19.328 -4.313 4.876 1.00 96.50 192 ARG A N 1
ATOM 1519 C CA . ARG A 1 192 ? -18.444 -5.485 4.825 1.00 96.50 192 ARG A CA 1
ATOM 1520 C C . ARG A 1 192 ? -18.731 -6.446 5.965 1.00 96.50 192 ARG A C 1
ATOM 1522 O O . ARG A 1 192 ? -18.976 -6.024 7.094 1.00 96.50 192 ARG A O 1
ATOM 1529 N N . ASP A 1 193 ? -18.579 -7.733 5.676 1.00 97.81 193 ASP A N 1
ATOM 1530 C CA . ASP A 1 193 ? -18.392 -8.747 6.706 1.00 97.81 193 ASP A CA 1
ATOM 1531 C C . ASP A 1 193 ? -16.977 -8.631 7.291 1.00 97.81 193 ASP A C 1
ATOM 1533 O O . ASP A 1 193 ? -15.979 -8.735 6.573 1.00 97.81 193 ASP A O 1
ATOM 1537 N N . VAL A 1 194 ? -16.876 -8.345 8.588 1.00 98.19 194 VAL A N 1
ATOM 1538 C CA . VAL A 1 194 ? -15.589 -8.096 9.245 1.00 98.19 194 VAL A CA 1
ATOM 1539 C C . VAL A 1 194 ? -15.115 -9.356 9.955 1.00 98.19 194 VAL A C 1
ATOM 1541 O O . VAL A 1 194 ? -15.682 -9.768 10.966 1.00 98.19 194 VAL A O 1
ATOM 1544 N N . ILE A 1 195 ? -14.015 -9.911 9.456 1.00 98.25 195 ILE A N 1
ATOM 1545 C CA . ILE A 1 195 ? -13.389 -11.135 9.948 1.00 98.25 195 ILE A CA 1
ATOM 1546 C C . ILE A 1 195 ? -12.143 -10.757 10.755 1.00 98.25 195 ILE A C 1
ATOM 1548 O O . ILE A 1 195 ? -11.222 -10.113 10.246 1.00 98.25 195 ILE A O 1
ATOM 1552 N N . ASP A 1 196 ? -12.133 -11.161 12.023 1.00 97.00 196 ASP A N 1
ATOM 1553 C CA . ASP A 1 196 ? -10.978 -11.021 12.916 1.00 97.00 196 ASP A CA 1
ATOM 1554 C C . ASP A 1 196 ? -9.969 -12.154 12.661 1.00 97.00 196 ASP A C 1
ATOM 1556 O O . ASP A 1 196 ? -10.389 -13.295 12.440 1.00 97.00 196 ASP A O 1
ATOM 1560 N N . LEU A 1 197 ? -8.669 -11.836 12.680 1.00 93.62 197 LEU A N 1
ATOM 1561 C CA . LEU A 1 197 ? -7.563 -12.774 12.418 1.00 93.62 197 LEU A CA 1
ATOM 1562 C C . LEU A 1 197 ? -6.844 -13.218 13.697 1.00 93.62 197 LEU A C 1
ATOM 1564 O O . LEU A 1 197 ? -6.601 -12.356 14.573 1.00 93.62 197 LEU A O 1
#

InterPro domains:
  IPR014541 Predicted amidinotransferase, FN0238 type [PTHR43224] (12-196)

Nearest PDB structures (foldseek):
  6juy-assembly1_D  TM=7.738E-01  e=1.022E-07  Synechocystis sp. PCC 6803 substr. Kazusa
  6jv1-assembly1_A  TM=7.761E-01  e=2.286E-07  Synechocystis sp. PCC 6803 substr. Kazusa
  6juz-assembly1_A  TM=7.797E-01  e=3.117E-07  Synechocystis sp. PCC 6803 substr. Kazusa
  6juy-assembly1_C  TM=7.969E-01  e=6.975E-07  Synechocystis sp. PCC 6803 substr. Kazusa
  6juy-assembly1_B  TM=7.765E-01  e=1.561E-06  Synechocystis sp. PCC 6803 substr. Kazusa

Foldseek 3Di:
DVVVVVVVVVVVVVVVVQVVCVVVVHDDDDDDDPCPLVQPPLVCVQQQWDAAPPQEIEGWAAQDPSNLSSDDVVVVVCCVVVHPHDYYHYPNVCVVVLAAARHQQQWEDPPQQQATEGADDSHHHPVSQVVVCVVRVGHYQYFHFADPVRHTDHGPVVAWYDDDAAIEGQLVGGPDNVSSVVVVVVSVVSHHHYHHD